Protein AF-A0A9E0RVW3-F1 (afdb_monomer_lite)

Radius of gyration: 54.99 Å; chains: 1; bounding box: 95×69×175 Å

Sequence (250 aa):
MPGLAGAERADVSRDELELLEAERLGAEQQLAALVAAENTAATDLGGLERDLIAAAMESRRREEQATSSEMKLLALRARLHAARREMLEGEDTLEDLMATLVVSGRHRPPALLTSPGNANAAIRSAIIMGDVAPQIKARTNALGDEITELRKLERLELREQARLDTAEAALALKQEQILQMTAKKRAAFESVAGDVSALRERVELLARETETIRGLLAALEADAPGAPGMKPRLQYASLSPNAGGVRSDA

pLDDT: mean 80.75, std 16.45, range [39.41, 97.31]

Secondary structure (DSSP, 8-state):
--SHHHHHHHHHHHHHHHHHHHHHHHHHHHHHHHHHHHHHHHHHHHHHHHHHHHHHHHHHHHHHHHHHHHHHHHHHHHHHHHHHHHHHHHHHHHHHHHHHHHHHHHTS---TTS-HHHHHHHHHHHHHHHHHHHHHHHHHHHHHHHHHHHHHHHHHHHHHHHHHHHHHHHHHHHHHHHHHHHHHHHHHHHHHHHHHHHHHHHHHHHHHHHHHHHHHHHHHHHSSPPP-----------------------

Foldseek 3Di:
DPAVVLVVVLVVLVVVLVVLVVVLVVLVVVLVVVVVVLVVLVVVLVVLVVVLVVLVVQLVVLVVVLVVLVVVLVVLVVVLVVLVVVLVVVVVVVVVVVVVVVVVVVPDPDDPDDDPVVVVVVVVVVVVVVVVVVVSVVSVVVSVVSVVVSVVSVVVSVVSVVSSVVSVVSSVVSVVVSVVSVVVSVVCCVVCVVVSVVSVVSSVVSVVVSVVSVVVSVVSVVPRDPDDDDDDPDDDDDDDDDDDDDDDDD

Structure (mmCIF, N/CA/C/O backbone):
data_AF-A0A9E0RVW3-F1
#
_entry.id   AF-A0A9E0RVW3-F1
#
loop_
_atom_site.group_PDB
_atom_site.id
_atom_site.type_symbol
_atom_site.label_atom_id
_atom_site.label_alt_id
_atom_site.label_comp_id
_atom_site.label_asym_id
_atom_site.label_entity_id
_atom_site.label_seq_id
_atom_site.pdbx_PDB_ins_code
_atom_site.Cartn_x
_atom_site.Cartn_y
_atom_site.Cartn_z
_atom_site.occupancy
_atom_site.B_iso_or_equiv
_atom_site.auth_seq_id
_atom_site.auth_comp_id
_atom_site.auth_asym_id
_atom_site.auth_atom_id
_atom_site.pdbx_PDB_model_num
ATOM 1 N N . MET A 1 1 ? -44.941 -7.947 75.676 1.00 39.41 1 MET A N 1
ATOM 2 C CA . MET A 1 1 ? -44.423 -8.885 74.656 1.00 39.41 1 MET A CA 1
ATOM 3 C C . MET A 1 1 ? -43.924 -8.126 73.410 1.00 39.41 1 MET A C 1
ATOM 5 O O . MET A 1 1 ? -44.541 -8.271 72.367 1.00 39.41 1 MET A O 1
ATOM 9 N N . PRO A 1 2 ? -42.854 -7.300 73.471 1.00 48.06 2 PRO A N 1
A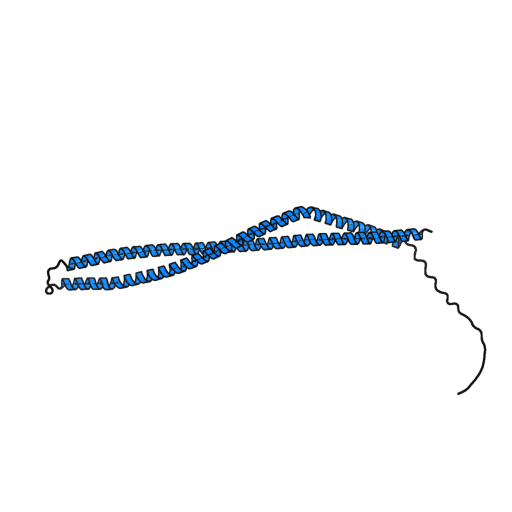TOM 10 C CA . PRO A 1 2 ? -42.413 -6.501 72.314 1.00 48.06 2 PRO A CA 1
ATOM 11 C C . PRO A 1 2 ? -41.300 -7.159 71.471 1.00 48.06 2 PRO A C 1
ATOM 13 O O . PRO A 1 2 ? -41.073 -6.740 70.345 1.00 48.06 2 PRO A O 1
ATOM 16 N N . GLY A 1 3 ? -40.606 -8.180 71.992 1.00 50.00 3 GLY A N 1
ATOM 17 C CA . GLY A 1 3 ? -39.364 -8.693 71.390 1.00 50.00 3 GLY A CA 1
ATOM 18 C C . GLY A 1 3 ? -39.517 -9.495 70.092 1.00 50.00 3 GLY A C 1
ATOM 19 O O . GLY A 1 3 ? -38.597 -9.504 69.286 1.00 50.00 3 GLY A O 1
ATOM 20 N N . LEU A 1 4 ? -40.668 -10.133 69.850 1.00 49.56 4 LEU A N 1
ATOM 21 C CA . LEU A 1 4 ? -40.872 -10.967 68.652 1.00 49.56 4 LEU A CA 1
ATOM 22 C C . LEU A 1 4 ? -41.074 -10.131 67.375 1.00 49.56 4 LEU A C 1
ATOM 24 O O . LEU A 1 4 ? -40.605 -10.521 66.315 1.00 49.56 4 LEU A O 1
ATOM 28 N N . ALA A 1 5 ? -41.680 -8.943 67.488 1.00 54.41 5 ALA A N 1
ATOM 29 C CA . ALA A 1 5 ? -41.914 -8.052 66.347 1.00 54.41 5 ALA A CA 1
ATOM 30 C C . ALA A 1 5 ? -40.648 -7.311 65.869 1.00 54.41 5 ALA A C 1
ATOM 32 O O . ALA A 1 5 ? -40.635 -6.770 64.766 1.00 54.41 5 ALA A O 1
ATOM 33 N N . GLY A 1 6 ? -39.604 -7.236 66.705 1.00 56.97 6 GLY A N 1
ATOM 34 C CA . GLY A 1 6 ? -38.298 -6.689 66.322 1.00 56.97 6 GLY A CA 1
ATOM 35 C C . GLY A 1 6 ? -37.458 -7.690 65.528 1.00 56.97 6 GLY A C 1
ATOM 36 O O . GLY A 1 6 ? -36.816 -7.298 64.562 1.00 56.97 6 GLY A O 1
ATOM 37 N N . ALA A 1 7 ? -37.524 -8.977 65.891 1.00 57.09 7 ALA A N 1
ATOM 38 C CA . ALA A 1 7 ? -36.802 -10.051 65.209 1.00 57.09 7 ALA A CA 1
ATOM 39 C C . ALA A 1 7 ? -37.331 -10.296 63.784 1.00 57.09 7 ALA A C 1
ATOM 41 O O . ALA A 1 7 ? -36.550 -10.237 62.845 1.00 57.09 7 ALA A O 1
ATOM 42 N N . GLU A 1 8 ? -38.652 -10.425 63.592 1.00 60.19 8 GLU A N 1
ATOM 43 C CA . GLU A 1 8 ? -39.236 -10.580 62.243 1.00 60.19 8 GLU A CA 1
ATOM 44 C C . GLU A 1 8 ? -38.939 -9.382 61.324 1.00 60.19 8 GLU A C 1
ATOM 46 O O . GLU A 1 8 ? -38.731 -9.558 60.129 1.00 60.19 8 GLU A O 1
ATOM 51 N N . ARG A 1 9 ? -38.888 -8.151 61.858 1.00 61.81 9 ARG A N 1
ATOM 52 C CA . ARG A 1 9 ? -38.524 -6.964 61.062 1.00 61.81 9 ARG A CA 1
ATOM 53 C C . ARG A 1 9 ? -37.040 -6.921 60.705 1.00 61.81 9 ARG A C 1
ATOM 55 O O . ARG A 1 9 ? -36.708 -6.459 59.620 1.00 61.81 9 ARG A O 1
ATOM 62 N N . ALA A 1 10 ? -36.166 -7.378 61.600 1.00 66.25 10 ALA A N 1
ATOM 63 C CA . ALA A 1 10 ? -34.734 -7.465 61.335 1.00 66.25 10 ALA A CA 1
ATOM 64 C C . ALA A 1 10 ? -34.418 -8.539 60.282 1.00 66.25 10 ALA A C 1
ATOM 66 O O . ALA A 1 10 ? -33.584 -8.297 59.415 1.00 66.25 10 ALA A O 1
ATOM 67 N N . ASP A 1 11 ? -35.123 -9.673 60.311 1.00 70.69 11 ASP A N 1
ATOM 68 C CA . ASP A 1 11 ? -34.980 -10.737 59.312 1.00 70.69 11 ASP A CA 1
ATOM 69 C C . ASP A 1 11 ? -35.452 -10.264 57.921 1.00 70.69 11 ASP A C 1
ATOM 71 O O . ASP A 1 11 ? -34.725 -10.417 56.943 1.00 70.69 11 ASP A O 1
ATOM 75 N N . VAL A 1 12 ? -36.599 -9.572 57.835 1.00 71.88 12 VAL A N 1
ATOM 76 C CA . VAL A 1 12 ? -37.096 -8.996 56.567 1.00 71.88 12 VAL A CA 1
ATOM 77 C C . VAL A 1 12 ? -36.142 -7.936 55.997 1.00 71.88 12 VAL A C 1
ATOM 79 O O . VAL A 1 12 ? -35.843 -7.968 54.807 1.00 71.88 12 VAL A O 1
ATOM 82 N N . SER A 1 13 ? -35.592 -7.035 56.823 1.00 78.69 13 SER A N 1
ATOM 83 C CA . SER A 1 13 ? -34.593 -6.056 56.352 1.00 78.69 13 SER A CA 1
ATOM 84 C C . SER A 1 13 ? -33.253 -6.685 55.955 1.00 78.69 13 SER A C 1
ATOM 86 O O . SER A 1 13 ? -32.495 -6.071 55.204 1.00 78.69 13 SER A O 1
ATOM 88 N N . ARG A 1 14 ? -32.940 -7.893 56.439 1.00 82.94 14 ARG A N 1
ATOM 89 C CA . ARG A 1 14 ? -31.732 -8.628 56.052 1.00 82.94 14 ARG A CA 1
ATOM 90 C C . ARG A 1 14 ? -31.892 -9.286 54.682 1.00 82.94 14 ARG A C 1
ATOM 92 O O . ARG A 1 14 ? -30.997 -9.149 53.855 1.00 82.94 14 ARG A O 1
ATOM 99 N N . ASP A 1 15 ? -33.046 -9.893 54.418 1.00 84.69 15 ASP A N 1
ATOM 100 C CA . ASP A 1 15 ? -33.380 -10.449 53.101 1.00 84.69 15 ASP A CA 1
ATOM 101 C C . ASP A 1 15 ? -33.463 -9.347 52.023 1.00 84.69 15 ASP A C 1
ATOM 103 O O . ASP A 1 15 ? -32.978 -9.517 50.903 1.00 84.69 15 ASP A O 1
ATOM 107 N N . GLU A 1 16 ? -34.024 -8.179 52.364 1.00 83.44 16 GLU A N 1
ATOM 108 C CA . GLU A 1 16 ? -34.054 -7.003 51.480 1.00 83.44 16 GLU A CA 1
ATOM 109 C C . GLU A 1 16 ? -32.645 -6.475 51.160 1.00 83.44 16 GLU A C 1
ATOM 111 O O . GLU A 1 16 ? -32.362 -6.125 50.011 1.00 83.44 16 GLU A O 1
ATOM 116 N N . LEU A 1 17 ? -31.745 -6.455 52.153 1.00 84.94 17 LEU A N 1
ATOM 117 C CA . LEU A 1 17 ? -30.343 -6.080 51.960 1.00 84.94 17 LEU A CA 1
ATOM 118 C C . LEU A 1 17 ? -29.639 -7.047 50.996 1.00 84.94 17 LEU A C 1
ATOM 120 O O . LEU A 1 17 ? -28.955 -6.594 50.081 1.00 84.94 17 LEU A O 1
ATOM 124 N N . GLU A 1 18 ? -29.815 -8.359 51.173 1.00 88.00 18 GLU A N 1
ATOM 125 C CA . GLU A 1 18 ? -29.203 -9.370 50.299 1.00 88.00 18 GLU A CA 1
ATOM 126 C C . GLU A 1 18 ? -29.685 -9.239 48.846 1.00 88.00 18 GLU A C 1
ATOM 128 O O . GLU A 1 18 ? -28.884 -9.343 47.911 1.00 88.00 18 GLU A O 1
ATOM 133 N N . LEU A 1 19 ? -30.973 -8.945 48.640 1.00 89.50 19 LEU A N 1
ATOM 134 C CA . LEU A 1 19 ? -31.538 -8.715 47.310 1.00 89.50 19 LEU A CA 1
ATOM 135 C C . LEU A 1 19 ? -30.942 -7.463 46.641 1.00 89.50 19 LEU A C 1
ATOM 137 O O . LEU A 1 19 ? -30.527 -7.522 45.481 1.00 89.50 19 LEU A O 1
ATOM 141 N N . LEU A 1 20 ? -30.861 -6.347 47.374 1.00 87.31 20 LEU A N 1
ATOM 142 C CA . LEU A 1 20 ? -30.271 -5.090 46.894 1.00 87.31 20 LEU A CA 1
ATOM 143 C C . LEU A 1 20 ? -28.773 -5.235 46.597 1.00 87.31 20 LEU A C 1
ATOM 145 O O . LEU A 1 20 ? -28.283 -4.722 45.588 1.00 87.31 20 LEU A O 1
ATOM 149 N N . GLU A 1 21 ? -28.039 -5.971 47.433 1.00 88.06 21 GLU A N 1
ATOM 150 C CA . GLU A 1 21 ? -26.627 -6.271 47.200 1.00 88.06 21 GLU A CA 1
ATOM 151 C C . GLU A 1 21 ? -26.428 -7.119 45.939 1.00 88.06 21 GLU A C 1
ATOM 153 O O . GLU A 1 21 ? -25.523 -6.830 45.148 1.00 88.06 21 GLU A O 1
ATOM 158 N N . ALA A 1 22 ? -27.285 -8.118 45.710 1.00 90.62 22 ALA A N 1
ATOM 159 C CA . ALA A 1 22 ? -27.260 -8.927 44.496 1.00 90.62 22 ALA A CA 1
ATOM 160 C C . ALA A 1 22 ? -27.578 -8.095 43.240 1.00 90.62 22 ALA A C 1
ATOM 162 O O . ALA A 1 22 ? -26.895 -8.236 42.221 1.00 90.62 22 ALA A O 1
ATOM 163 N N . GLU A 1 23 ? -28.562 -7.192 43.310 1.00 89.69 23 GLU A N 1
ATOM 164 C CA . GLU A 1 23 ? -28.903 -6.288 42.206 1.00 89.69 23 GLU A CA 1
ATOM 165 C C . GLU A 1 23 ? -27.755 -5.316 41.895 1.00 89.69 23 GLU A C 1
ATOM 167 O O . GLU A 1 23 ? -27.368 -5.169 40.731 1.00 89.69 23 GLU A O 1
ATOM 172 N N . ARG A 1 24 ? -27.144 -4.715 42.927 1.00 88.69 24 ARG A N 1
ATOM 173 C CA . ARG A 1 24 ? -25.974 -3.834 42.781 1.00 88.69 24 ARG A CA 1
ATOM 174 C C . ARG A 1 24 ? -24.816 -4.561 42.105 1.00 88.69 24 ARG A C 1
ATOM 176 O O . ARG A 1 24 ? -24.247 -4.039 41.149 1.00 88.69 24 ARG A O 1
ATOM 183 N N . LEU A 1 25 ? -24.481 -5.767 42.568 1.00 90.88 25 LEU A N 1
ATOM 184 C CA . LEU A 1 25 ? -23.402 -6.570 41.987 1.00 90.88 25 LEU A CA 1
ATOM 185 C C . LEU A 1 25 ? -23.679 -6.922 40.519 1.00 90.88 25 LEU A C 1
ATOM 187 O O . LEU A 1 25 ? -22.769 -6.853 39.692 1.00 90.88 25 LEU A O 1
ATOM 191 N N . GLY A 1 26 ? -24.925 -7.261 40.176 1.00 90.06 26 GLY A N 1
ATOM 192 C CA . GLY A 1 26 ? -25.328 -7.518 38.792 1.00 90.06 26 GLY A CA 1
ATOM 193 C C . GLY A 1 26 ? -25.165 -6.287 37.894 1.00 90.06 26 GLY A C 1
ATOM 194 O O . GLY A 1 26 ? -24.590 -6.383 36.807 1.00 90.06 26 GLY A O 1
ATOM 195 N N . ALA A 1 27 ? -25.606 -5.119 38.366 1.00 87.50 27 ALA A N 1
ATOM 196 C CA . ALA A 1 27 ? -25.475 -3.858 37.640 1.00 87.50 27 ALA A CA 1
ATOM 197 C C . ALA A 1 27 ? -24.003 -3.414 37.488 1.00 87.50 27 ALA A C 1
ATOM 199 O O . ALA A 1 27 ? -23.599 -2.964 36.414 1.00 87.50 27 ALA A O 1
ATOM 200 N N . GLU A 1 28 ? -23.168 -3.610 38.514 1.00 89.44 28 GLU A N 1
ATOM 201 C CA . GLU A 1 28 ? -21.721 -3.350 38.457 1.00 89.44 28 GLU A CA 1
ATOM 202 C C . GLU A 1 28 ? -21.010 -4.240 37.434 1.00 89.44 28 GLU A C 1
ATOM 204 O O . GLU A 1 28 ? -20.175 -3.756 36.667 1.00 89.44 28 GLU A O 1
ATOM 209 N N . GLN A 1 29 ? -21.361 -5.528 37.373 1.00 91.25 29 GLN A N 1
ATOM 210 C CA . GLN A 1 29 ? -20.806 -6.453 36.382 1.00 91.25 29 GLN A CA 1
ATOM 211 C C . GLN A 1 29 ? -21.188 -6.055 34.953 1.00 91.25 29 GLN A C 1
ATOM 213 O O . GLN A 1 29 ? -20.335 -6.069 34.064 1.00 91.25 29 GLN A O 1
ATOM 218 N N . GLN A 1 30 ? -22.444 -5.662 34.728 1.00 87.94 30 GLN A N 1
ATOM 219 C CA . GLN A 1 30 ? -22.899 -5.178 33.422 1.00 87.94 30 GLN A CA 1
ATOM 220 C C . GLN A 1 30 ? -22.161 -3.902 33.007 1.00 87.94 30 GLN A C 1
ATOM 222 O O . GLN A 1 30 ? -21.652 -3.818 31.888 1.00 87.94 30 GLN A O 1
ATOM 227 N N . LEU A 1 31 ? -22.032 -2.937 33.921 1.00 87.00 31 LEU A N 1
ATOM 228 C CA . LEU A 1 31 ? -21.289 -1.705 33.676 1.00 87.00 31 LEU A CA 1
ATOM 229 C C . LEU A 1 31 ? -19.814 -1.985 33.347 1.00 87.00 31 LEU A C 1
ATOM 231 O O . LEU A 1 31 ? -19.275 -1.425 32.390 1.00 87.00 31 LEU A O 1
ATOM 235 N N . ALA A 1 32 ? -19.164 -2.867 34.110 1.00 89.38 32 ALA A N 1
ATOM 236 C CA . ALA A 1 32 ? -17.773 -3.250 33.884 1.00 89.38 32 ALA A CA 1
ATOM 237 C C . ALA A 1 32 ? -17.578 -3.920 32.514 1.00 89.38 32 ALA A C 1
ATOM 239 O O . ALA A 1 32 ? -16.619 -3.601 31.807 1.00 89.38 32 ALA A O 1
ATOM 240 N N . ALA A 1 33 ? -18.501 -4.798 32.108 1.00 88.31 33 ALA A N 1
ATOM 241 C CA . ALA A 1 33 ? -18.468 -5.448 30.800 1.00 88.31 33 ALA A CA 1
ATOM 242 C C . ALA A 1 33 ? -18.595 -4.438 29.645 1.00 88.31 33 ALA A C 1
ATOM 244 O O . ALA A 1 33 ? -17.840 -4.519 28.675 1.00 88.31 33 ALA A O 1
ATOM 245 N N . LEU A 1 34 ? -19.495 -3.455 29.764 1.00 87.00 34 LEU A N 1
ATOM 246 C CA . LEU A 1 34 ? -19.677 -2.407 28.754 1.00 87.00 34 LEU A CA 1
ATOM 247 C C . LEU A 1 34 ? -18.443 -1.504 28.625 1.00 87.00 34 LEU A C 1
ATOM 249 O O . LEU A 1 34 ? -17.976 -1.258 27.514 1.00 87.00 34 LEU A O 1
ATOM 253 N N . VAL A 1 35 ? -17.867 -1.066 29.748 1.00 86.19 35 VAL A N 1
ATOM 254 C CA . VAL A 1 35 ? -16.643 -0.245 29.746 1.00 86.19 35 VAL A CA 1
ATOM 255 C C . VAL A 1 35 ? -15.456 -1.019 29.159 1.00 86.19 35 VAL A C 1
ATOM 257 O O . VAL A 1 35 ? -14.662 -0.463 28.399 1.00 86.19 35 VAL A O 1
ATOM 260 N N . ALA A 1 36 ? -15.332 -2.316 29.455 1.00 89.19 36 ALA A N 1
ATOM 261 C CA . ALA A 1 36 ? -14.302 -3.162 28.854 1.00 89.19 36 ALA A CA 1
ATOM 262 C C . ALA A 1 36 ? -14.482 -3.305 27.329 1.00 89.19 36 ALA A C 1
ATOM 264 O O . ALA A 1 36 ? -13.504 -3.214 26.580 1.00 89.19 36 ALA A O 1
ATOM 265 N N . ALA A 1 37 ? -15.720 -3.477 26.855 1.00 86.75 37 ALA A N 1
ATOM 266 C CA . ALA A 1 37 ? -16.038 -3.522 25.427 1.00 86.75 37 ALA A CA 1
ATOM 267 C C . ALA A 1 37 ? -15.726 -2.189 24.713 1.00 86.75 37 ALA A C 1
ATOM 269 O O . ALA A 1 37 ? -15.196 -2.184 23.603 1.00 86.75 37 ALA A O 1
ATOM 270 N N . GLU A 1 38 ? -15.986 -1.046 25.354 1.00 85.31 38 GLU A N 1
ATOM 271 C CA . GLU A 1 38 ? -15.645 0.271 24.803 1.00 85.31 38 GLU A CA 1
ATOM 272 C C . GLU A 1 38 ? -14.127 0.470 24.687 1.00 85.31 38 GLU A C 1
ATOM 274 O O . GLU A 1 38 ? -13.629 0.903 23.643 1.00 85.31 38 GLU A O 1
ATOM 279 N N . ASN A 1 39 ? -13.384 0.110 25.737 1.00 87.94 39 ASN A N 1
ATOM 280 C CA . ASN A 1 39 ? -11.927 0.226 25.757 1.00 87.94 39 ASN A CA 1
ATOM 281 C C . ASN A 1 39 ? -11.270 -0.658 24.690 1.00 87.94 39 ASN A C 1
ATOM 283 O O . ASN A 1 39 ? -10.382 -0.190 23.980 1.00 87.94 39 ASN A O 1
ATOM 287 N N . THR A 1 40 ? -11.727 -1.904 24.539 1.00 89.19 40 THR A N 1
ATOM 288 C CA . THR A 1 40 ? -11.226 -2.818 23.495 1.00 89.19 40 THR A CA 1
ATOM 289 C C . THR A 1 40 ? -11.511 -2.281 22.091 1.00 89.19 40 THR A C 1
ATOM 291 O O . THR A 1 40 ? -10.599 -2.181 21.271 1.00 89.19 40 THR A O 1
ATOM 294 N N . ALA A 1 41 ? -12.729 -1.795 21.833 1.00 87.56 41 ALA A N 1
ATOM 295 C CA . ALA A 1 41 ? -13.062 -1.157 20.561 1.00 87.56 41 ALA A CA 1
ATOM 296 C C . ALA A 1 41 ? -12.219 0.104 20.282 1.00 87.56 41 ALA A C 1
ATOM 298 O O . ALA A 1 41 ? -11.855 0.372 19.134 1.00 87.56 41 ALA A O 1
ATOM 299 N N . ALA A 1 42 ? -11.894 0.894 21.311 1.00 87.69 42 ALA A N 1
ATOM 300 C CA . ALA A 1 42 ? -11.014 2.054 21.176 1.00 87.69 42 ALA A CA 1
ATOM 301 C C . ALA A 1 42 ? -9.568 1.648 20.850 1.00 87.69 42 ALA A C 1
ATOM 303 O O . ALA A 1 42 ? -8.949 2.256 19.973 1.00 87.69 42 ALA A O 1
ATOM 304 N N . THR A 1 43 ? -9.040 0.605 21.501 1.00 91.31 43 THR A N 1
ATOM 305 C CA . THR A 1 43 ? -7.703 0.079 21.191 1.00 91.31 43 THR A CA 1
ATOM 306 C C . THR A 1 43 ? -7.628 -0.514 19.790 1.00 91.31 43 THR A C 1
ATOM 308 O O . THR A 1 43 ? -6.632 -0.291 19.100 1.00 91.31 43 THR A O 1
ATOM 311 N N . ASP A 1 44 ? -8.683 -1.198 19.345 1.00 90.94 44 ASP A N 1
ATOM 312 C CA . ASP A 1 44 ? -8.768 -1.783 18.006 1.00 90.94 44 ASP A CA 1
ATOM 313 C C . ASP A 1 44 ? -8.783 -0.695 16.931 1.00 90.94 44 ASP A C 1
ATOM 315 O O . ASP A 1 44 ? -8.035 -0.779 15.956 1.00 90.94 44 ASP A O 1
ATOM 319 N N . LEU A 1 45 ? -9.566 0.373 17.133 1.00 90.81 45 LEU A N 1
ATOM 320 C CA . LEU A 1 45 ? -9.597 1.516 16.221 1.00 90.81 45 LEU A CA 1
ATOM 321 C C . LEU A 1 45 ? -8.226 2.202 16.141 1.00 90.81 45 LEU A C 1
ATOM 323 O O . LEU A 1 45 ? -7.719 2.424 15.046 1.00 90.81 45 LEU A O 1
ATOM 327 N N . GLY A 1 46 ? -7.580 2.452 17.284 1.00 91.50 46 GLY A N 1
ATOM 328 C CA . GLY A 1 46 ? -6.226 3.012 17.310 1.00 91.50 46 GLY A CA 1
ATOM 329 C C . GLY A 1 46 ? -5.165 2.072 16.714 1.00 91.50 46 GLY A C 1
ATOM 330 O O . GLY A 1 46 ? -4.126 2.520 16.227 1.00 91.50 46 GLY A O 1
ATOM 331 N N . GLY A 1 47 ? -5.385 0.754 16.743 1.00 94.06 47 GLY A N 1
ATOM 332 C CA . GLY A 1 47 ? -4.595 -0.228 15.996 1.00 94.06 47 GLY A CA 1
ATOM 333 C C . GLY A 1 47 ? -4.783 -0.083 14.486 1.00 94.06 47 GLY A C 1
ATOM 334 O O . GLY A 1 47 ? -3.804 0.073 13.760 1.00 94.06 47 GLY A O 1
ATOM 335 N N . LEU A 1 48 ? -6.035 -0.048 14.027 1.00 93.75 48 LEU A N 1
ATOM 336 C CA . LEU A 1 48 ? -6.380 0.109 12.614 1.00 93.75 48 LEU A CA 1
ATOM 337 C C . LEU A 1 48 ? -5.900 1.441 12.028 1.00 93.75 48 LEU A C 1
ATOM 339 O O . LEU A 1 48 ? -5.418 1.459 10.902 1.00 93.75 48 LEU A O 1
ATOM 343 N N . GLU A 1 49 ? -5.981 2.544 12.771 1.00 93.12 49 GLU A N 1
ATOM 344 C CA . GLU A 1 49 ? -5.463 3.847 12.332 1.00 93.12 49 GLU A CA 1
ATOM 345 C C . GLU A 1 49 ? -3.942 3.817 12.128 1.00 93.12 49 GLU A C 1
ATOM 347 O O . GLU A 1 49 ? -3.434 4.336 11.132 1.00 93.12 49 GLU A O 1
ATOM 352 N N . ARG A 1 50 ? -3.199 3.156 13.027 1.00 96.31 50 ARG A N 1
ATOM 353 C CA . ARG A 1 50 ? -1.750 2.954 12.864 1.00 96.31 50 ARG A CA 1
ATOM 354 C C . ARG A 1 50 ? -1.438 2.087 11.647 1.00 96.31 50 ARG A C 1
ATOM 356 O O . ARG A 1 50 ? -0.550 2.441 10.871 1.00 96.31 50 ARG A O 1
ATOM 363 N N . ASP A 1 51 ? -2.186 1.003 11.452 1.00 94.69 51 ASP A N 1
ATOM 364 C CA . ASP A 1 51 ? -2.077 0.150 10.265 1.00 94.69 51 ASP A CA 1
ATOM 365 C C . ASP A 1 51 ? -2.389 0.920 8.976 1.00 94.69 51 ASP A C 1
ATOM 367 O O . ASP A 1 51 ? -1.706 0.733 7.972 1.00 94.69 51 ASP A O 1
ATOM 371 N N . LEU A 1 52 ? -3.398 1.795 8.994 1.00 95.88 52 LEU A N 1
ATOM 372 C CA . LEU A 1 52 ? -3.772 2.635 7.859 1.00 95.88 52 LEU A CA 1
ATOM 373 C C . LEU A 1 52 ? -2.633 3.585 7.490 1.00 95.88 52 LEU A C 1
ATOM 375 O O . LEU A 1 52 ? -2.275 3.687 6.319 1.00 95.88 52 LEU A O 1
ATOM 379 N N . ILE A 1 53 ? -2.045 4.259 8.480 1.00 96.75 53 ILE A N 1
ATOM 380 C CA . ILE A 1 53 ? -0.900 5.150 8.263 1.00 96.75 53 ILE A CA 1
ATOM 381 C C . ILE A 1 53 ? 0.283 4.355 7.701 1.00 96.75 53 ILE A C 1
ATOM 383 O O . ILE A 1 53 ? 0.909 4.791 6.736 1.00 96.75 53 ILE A O 1
ATOM 387 N N . ALA A 1 54 ? 0.570 3.173 8.252 1.00 96.19 54 ALA A N 1
ATOM 388 C CA . ALA A 1 54 ? 1.621 2.297 7.742 1.00 96.19 54 ALA A CA 1
ATOM 389 C C . ALA A 1 54 ? 1.361 1.864 6.287 1.00 96.19 54 ALA A C 1
ATOM 391 O O . ALA A 1 54 ? 2.267 1.950 5.458 1.00 96.19 54 ALA A O 1
ATOM 392 N N . ALA A 1 55 ? 0.127 1.472 5.956 1.00 95.69 55 ALA A N 1
ATOM 393 C CA . ALA A 1 55 ? -0.275 1.108 4.599 1.00 95.69 55 ALA A CA 1
ATOM 394 C C . ALA A 1 55 ? -0.167 2.295 3.627 1.00 95.69 55 ALA A C 1
ATOM 396 O O . ALA A 1 55 ? 0.328 2.133 2.515 1.00 95.69 55 ALA A O 1
ATOM 397 N N . ALA A 1 56 ? -0.557 3.500 4.053 1.00 95.88 56 ALA A N 1
ATOM 398 C CA . ALA A 1 56 ? -0.450 4.711 3.243 1.00 95.88 56 ALA A CA 1
ATOM 399 C C . ALA A 1 56 ? 1.015 5.091 2.972 1.00 95.88 56 ALA A C 1
ATOM 401 O O . ALA A 1 56 ? 1.369 5.438 1.845 1.00 95.88 56 ALA A O 1
ATOM 402 N N . MET A 1 57 ? 1.884 4.987 3.984 1.00 97.12 57 MET A N 1
ATOM 403 C CA . MET A 1 57 ? 3.325 5.207 3.820 1.00 97.12 57 MET A CA 1
ATOM 404 C C . MET A 1 57 ? 3.951 4.184 2.872 1.00 97.12 57 MET A C 1
ATOM 406 O O . MET A 1 57 ? 4.766 4.556 2.029 1.00 97.12 57 MET A O 1
ATOM 410 N N . GLU A 1 58 ? 3.567 2.912 2.987 1.00 95.88 58 GLU A N 1
ATOM 411 C CA . GLU A 1 58 ? 4.053 1.867 2.088 1.00 95.88 58 GLU A CA 1
ATOM 412 C C . GLU A 1 58 ? 3.580 2.112 0.650 1.00 95.88 58 GLU A C 1
ATOM 414 O O . GLU A 1 58 ? 4.407 2.090 -0.257 1.00 95.88 58 GLU A O 1
ATOM 419 N N . SER A 1 59 ? 2.300 2.439 0.438 1.00 97.00 59 SER A N 1
ATOM 420 C CA . SER A 1 59 ? 1.752 2.795 -0.880 1.00 97.00 59 SER A CA 1
ATOM 421 C C . SER A 1 59 ? 2.534 3.942 -1.520 1.00 97.00 59 SER A C 1
ATOM 423 O O . SER A 1 59 ? 3.031 3.806 -2.636 1.00 97.00 59 SER A O 1
ATOM 425 N N . ARG A 1 60 ? 2.750 5.034 -0.775 1.00 97.31 60 ARG A N 1
ATOM 426 C CA . ARG A 1 60 ? 3.538 6.181 -1.245 1.00 97.31 60 ARG A CA 1
ATOM 427 C C . ARG A 1 60 ? 4.974 5.790 -1.598 1.00 97.31 60 ARG A C 1
ATOM 429 O O . ARG A 1 60 ? 5.504 6.205 -2.623 1.00 97.31 60 ARG A O 1
ATOM 436 N N . ARG A 1 61 ? 5.619 4.968 -0.767 1.00 96.81 61 ARG A N 1
ATOM 437 C CA . ARG A 1 61 ? 6.973 4.473 -1.045 1.00 96.81 61 ARG A CA 1
ATOM 438 C C . ARG A 1 61 ? 7.016 3.661 -2.343 1.00 96.81 61 ARG A C 1
ATOM 440 O O . ARG A 1 61 ? 7.989 3.772 -3.089 1.00 96.81 61 ARG A O 1
ATOM 447 N N . ARG A 1 62 ? 5.998 2.835 -2.611 1.00 96.44 62 ARG A N 1
ATOM 448 C CA . ARG A 1 62 ? 5.894 2.068 -3.863 1.00 96.44 62 ARG A CA 1
ATOM 449 C C . ARG A 1 62 ? 5.659 2.967 -5.065 1.00 96.44 62 ARG A C 1
ATOM 451 O O . ARG A 1 62 ? 6.303 2.760 -6.087 1.00 96.44 62 ARG A O 1
ATOM 458 N N . GLU A 1 63 ? 4.837 3.995 -4.922 1.00 96.31 63 GLU A N 1
ATOM 459 C CA . GLU A 1 63 ? 4.594 4.990 -5.966 1.00 96.31 63 GLU A CA 1
ATOM 460 C C . GLU A 1 63 ? 5.884 5.738 -6.345 1.00 96.31 63 GLU A C 1
ATOM 462 O O . GLU A 1 63 ? 6.227 5.852 -7.523 1.00 96.31 63 GLU A O 1
ATOM 467 N N . GLU A 1 64 ? 6.673 6.161 -5.352 1.00 96.62 64 GLU A N 1
ATOM 468 C CA . GLU A 1 64 ? 7.981 6.796 -5.570 1.00 96.62 64 GLU A CA 1
ATOM 469 C C . GLU A 1 64 ? 8.966 5.845 -6.288 1.00 96.62 64 GLU A C 1
ATOM 471 O O . GLU A 1 64 ? 9.717 6.262 -7.179 1.00 96.62 64 GLU A O 1
ATOM 476 N N . GLN A 1 65 ? 8.954 4.550 -5.948 1.00 94.62 65 GLN A N 1
ATOM 477 C CA . GLN A 1 65 ? 9.775 3.525 -6.607 1.00 94.62 65 GLN A CA 1
ATOM 478 C C . GLN A 1 65 ? 9.336 3.244 -8.051 1.00 94.62 65 GLN A C 1
ATOM 480 O O . GLN A 1 65 ? 10.200 3.120 -8.930 1.00 94.62 65 GLN A O 1
ATOM 485 N N . ALA A 1 66 ? 8.027 3.164 -8.299 1.00 94.38 66 ALA A N 1
ATOM 486 C CA . ALA A 1 66 ? 7.451 2.994 -9.629 1.00 94.38 66 ALA A CA 1
ATOM 487 C C . ALA A 1 66 ? 7.808 4.195 -10.515 1.00 94.38 66 ALA A C 1
ATOM 489 O O . ALA A 1 66 ? 8.447 4.019 -11.551 1.00 94.38 66 ALA A O 1
ATOM 490 N N . THR A 1 67 ? 7.570 5.415 -10.023 1.00 95.44 67 THR A N 1
ATOM 491 C CA . THR A 1 67 ? 7.910 6.670 -10.713 1.00 95.44 67 THR A CA 1
ATOM 492 C C . THR A 1 67 ? 9.404 6.748 -11.043 1.00 95.44 67 THR A C 1
ATOM 494 O O . THR A 1 67 ? 9.797 7.075 -12.162 1.00 95.44 67 THR A O 1
ATOM 497 N N . SER A 1 68 ? 10.284 6.413 -10.090 1.00 94.88 68 SER A N 1
ATOM 498 C CA . SER A 1 68 ? 11.734 6.396 -10.337 1.00 94.88 68 SER A CA 1
ATOM 499 C C . SER A 1 68 ? 12.133 5.385 -11.418 1.00 94.88 68 SER A C 1
ATOM 501 O O . SER A 1 68 ? 13.045 5.650 -12.209 1.00 94.88 68 SER A O 1
ATOM 503 N N . SER A 1 69 ? 11.477 4.224 -11.449 1.00 93.88 69 SER A N 1
ATOM 504 C CA . SER A 1 69 ? 11.738 3.173 -12.438 1.00 93.88 69 SER A CA 1
ATOM 505 C C . SER A 1 69 ? 11.254 3.585 -13.828 1.00 93.88 69 SER A C 1
ATOM 507 O O . SER A 1 69 ? 12.012 3.447 -14.789 1.00 93.88 69 SER A O 1
ATOM 509 N N . GLU A 1 70 ? 10.071 4.189 -13.917 1.00 94.62 70 GLU A N 1
ATOM 510 C CA . GLU A 1 70 ? 9.506 4.734 -15.153 1.00 94.62 70 GLU A CA 1
ATOM 511 C C . GLU A 1 70 ? 10.394 5.849 -15.732 1.00 94.62 70 GLU A C 1
ATOM 513 O O . GLU A 1 70 ? 10.743 5.830 -16.912 1.00 94.62 70 GLU A O 1
ATOM 518 N N . MET A 1 71 ? 10.880 6.778 -14.900 1.00 96.75 71 MET A N 1
ATOM 519 C CA . MET A 1 71 ? 11.797 7.835 -15.354 1.00 96.75 71 MET A CA 1
ATOM 520 C C . MET A 1 71 ? 13.099 7.270 -15.936 1.00 96.75 71 MET A C 1
ATOM 522 O O . MET A 1 71 ? 13.579 7.732 -16.977 1.00 96.75 71 MET A O 1
ATOM 526 N N . LYS A 1 72 ? 13.677 6.244 -15.296 1.00 95.38 72 LYS A N 1
ATOM 527 C CA . LYS A 1 72 ? 14.865 5.552 -15.826 1.00 95.38 72 LYS A CA 1
ATOM 528 C C . LYS A 1 72 ? 14.556 4.866 -17.154 1.00 95.38 72 LYS A C 1
ATOM 530 O O . LYS A 1 72 ? 15.398 4.880 -18.052 1.00 95.38 72 LYS A O 1
ATOM 535 N N . LEU A 1 73 ? 13.363 4.293 -17.286 1.00 96.12 73 LEU A N 1
ATOM 536 C CA . LEU A 1 73 ? 12.929 3.606 -18.493 1.00 96.12 73 LEU A CA 1
ATOM 537 C C . LEU A 1 73 ? 12.764 4.578 -19.656 1.00 96.12 73 LEU A C 1
ATOM 539 O O . LEU A 1 73 ? 13.282 4.321 -20.741 1.00 96.12 73 LEU A O 1
ATOM 543 N N . LEU A 1 74 ? 12.117 5.718 -19.422 1.00 96.75 74 LEU A N 1
ATOM 544 C CA . LEU A 1 74 ? 11.975 6.784 -20.411 1.00 96.75 74 LEU A CA 1
ATOM 545 C C . LEU A 1 74 ? 13.338 7.323 -20.857 1.00 96.75 74 LEU A C 1
ATOM 547 O O . LEU A 1 74 ? 13.584 7.450 -22.058 1.00 96.75 74 LEU A O 1
ATOM 551 N N . ALA A 1 75 ? 14.251 7.571 -19.914 1.00 96.38 75 ALA A N 1
ATOM 552 C CA . ALA A 1 75 ? 15.605 8.017 -20.230 1.00 96.38 75 ALA A CA 1
ATOM 553 C C . ALA A 1 75 ? 16.369 6.988 -21.082 1.00 96.38 75 ALA A C 1
ATOM 555 O O . ALA A 1 75 ? 17.037 7.359 -22.049 1.00 96.38 75 ALA A O 1
ATOM 556 N N . LEU A 1 76 ? 16.253 5.696 -20.758 1.00 96.38 76 LEU A N 1
ATOM 557 C CA . LEU A 1 76 ? 16.904 4.628 -21.515 1.00 96.38 76 LEU A CA 1
ATOM 558 C C . LEU A 1 76 ? 16.290 4.455 -22.910 1.00 96.38 76 LEU A C 1
ATOM 560 O O . LEU A 1 76 ? 17.028 4.338 -23.885 1.00 96.38 76 LEU A O 1
ATOM 564 N N . ARG A 1 77 ? 14.958 4.528 -23.039 1.00 95.69 77 ARG A N 1
ATOM 565 C CA . ARG A 1 77 ? 14.270 4.530 -24.342 1.00 95.69 77 ARG A CA 1
ATOM 566 C C . ARG A 1 77 ? 14.738 5.692 -25.214 1.00 95.69 77 ARG A C 1
ATOM 568 O O . ARG A 1 77 ? 15.029 5.486 -26.389 1.00 95.69 77 ARG A O 1
ATOM 575 N N . ALA A 1 78 ? 14.863 6.893 -24.650 1.00 96.12 78 ALA A N 1
ATOM 576 C CA . ALA A 1 78 ? 15.348 8.062 -25.381 1.00 96.12 78 ALA A CA 1
ATOM 577 C C . ALA A 1 78 ? 16.784 7.876 -25.902 1.00 96.12 78 ALA A C 1
ATOM 579 O O . ALA A 1 78 ? 17.054 8.194 -27.062 1.00 96.12 78 ALA A O 1
ATOM 580 N N . ARG A 1 79 ? 17.685 7.314 -25.080 1.00 94.88 79 ARG A N 1
ATOM 581 C CA . ARG A 1 79 ? 19.062 6.982 -25.493 1.00 94.88 79 ARG A CA 1
ATOM 582 C C . ARG A 1 79 ? 19.088 5.957 -26.620 1.00 94.88 79 ARG A C 1
ATOM 584 O O . ARG A 1 79 ? 19.717 6.209 -27.641 1.00 94.88 79 ARG A O 1
ATOM 591 N N . LEU A 1 80 ? 18.317 4.882 -26.489 1.00 94.94 80 LEU A N 1
ATOM 592 C CA . LEU A 1 80 ? 18.231 3.823 -27.493 1.00 94.94 80 LEU A CA 1
ATOM 593 C C . LEU A 1 80 ? 17.683 4.361 -28.826 1.00 94.94 80 LEU A C 1
ATOM 595 O O . LEU A 1 80 ? 18.203 4.048 -29.896 1.00 94.94 80 LEU A O 1
ATOM 599 N N . HIS A 1 81 ? 16.674 5.238 -28.779 1.00 94.31 81 HIS A N 1
ATOM 600 C CA . HIS A 1 81 ? 16.173 5.927 -29.969 1.00 94.31 81 HIS A CA 1
ATOM 601 C C . HIS A 1 81 ? 17.230 6.819 -30.630 1.00 94.31 81 HIS A C 1
ATOM 603 O O . HIS A 1 81 ? 17.322 6.822 -31.857 1.00 94.31 81 HIS A O 1
ATOM 609 N N . ALA A 1 82 ? 18.017 7.565 -29.851 1.00 93.06 82 ALA A N 1
ATOM 610 C CA . ALA A 1 82 ? 19.099 8.391 -30.383 1.00 93.06 82 ALA A CA 1
ATOM 611 C C . ALA A 1 82 ? 20.204 7.532 -31.016 1.00 93.06 82 ALA A C 1
ATOM 613 O O . ALA A 1 82 ? 20.517 7.728 -32.187 1.00 93.06 82 ALA A O 1
ATOM 614 N N . ALA A 1 83 ? 20.693 6.518 -30.300 1.00 90.12 83 ALA A N 1
ATOM 615 C CA . ALA A 1 83 ? 21.729 5.608 -30.780 1.00 90.12 83 ALA A CA 1
ATOM 616 C C . ALA A 1 83 ? 21.298 4.848 -32.047 1.00 90.12 83 ALA A C 1
ATOM 618 O O . ALA A 1 83 ? 22.096 4.646 -32.960 1.00 90.12 83 ALA A O 1
ATOM 619 N N . ARG A 1 84 ? 20.015 4.476 -32.158 1.00 90.69 84 ARG A N 1
ATOM 620 C CA . ARG A 1 84 ? 19.475 3.865 -33.379 1.00 90.69 84 ARG A CA 1
ATOM 621 C C . ARG A 1 84 ? 19.469 4.830 -34.566 1.00 90.69 84 ARG A C 1
ATOM 623 O O . ARG A 1 84 ? 19.777 4.397 -35.670 1.00 90.69 84 ARG A O 1
ATOM 630 N N . ARG A 1 85 ? 19.114 6.104 -34.363 1.00 91.88 85 ARG A N 1
ATOM 631 C CA . ARG A 1 85 ? 19.170 7.115 -35.436 1.00 91.88 85 ARG A CA 1
ATOM 632 C C . ARG A 1 85 ? 20.600 7.348 -35.902 1.00 91.88 85 ARG A C 1
ATOM 634 O O . ARG A 1 85 ? 20.846 7.275 -37.096 1.00 91.88 85 ARG A O 1
ATOM 641 N N . GLU A 1 86 ? 21.532 7.524 -34.968 1.00 88.50 86 GLU A N 1
ATOM 642 C CA . GLU A 1 86 ? 22.958 7.682 -35.286 1.00 88.50 86 GLU A CA 1
ATOM 643 C C . GLU A 1 86 ? 23.514 6.479 -36.059 1.00 88.50 86 GLU A C 1
ATOM 645 O O . GLU A 1 86 ? 24.391 6.635 -36.908 1.00 88.50 86 GLU A O 1
ATOM 650 N N . MET A 1 87 ? 23.017 5.269 -35.778 1.00 88.06 87 MET A N 1
ATOM 651 C CA . MET A 1 87 ? 23.417 4.078 -36.523 1.00 88.06 87 MET A CA 1
ATOM 652 C C . MET A 1 87 ? 22.859 4.067 -37.948 1.00 88.06 87 MET A C 1
ATOM 654 O O . MET A 1 87 ? 23.620 3.780 -38.863 1.00 88.06 87 MET A O 1
ATOM 658 N N . LEU A 1 88 ? 21.586 4.428 -38.145 1.00 88.88 88 LEU A N 1
ATOM 659 C CA . LEU A 1 88 ? 20.980 4.533 -39.480 1.00 88.88 88 LEU A CA 1
ATOM 660 C C . LEU A 1 88 ? 21.667 5.610 -40.333 1.00 88.88 88 LEU A C 1
ATOM 662 O O . LEU A 1 88 ? 22.037 5.345 -41.468 1.00 88.88 88 LEU A O 1
ATOM 666 N N . GLU A 1 89 ? 21.934 6.787 -39.762 1.00 86.81 89 GLU A N 1
ATOM 667 C CA . GLU A 1 89 ? 22.705 7.844 -40.438 1.00 86.81 89 GLU A CA 1
ATOM 668 C C . GLU A 1 89 ? 24.129 7.365 -40.788 1.00 86.81 89 GLU A C 1
ATOM 670 O O . GLU A 1 89 ? 24.673 7.667 -41.852 1.00 86.81 89 GLU A O 1
ATOM 675 N N . GLY A 1 90 ? 24.745 6.572 -39.905 1.00 85.00 90 GLY A N 1
ATOM 676 C CA . GLY A 1 90 ? 26.032 5.926 -40.159 1.00 85.00 90 GLY A CA 1
ATOM 677 C C . GLY A 1 90 ? 25.992 4.896 -41.296 1.00 85.00 90 GLY A C 1
ATOM 678 O O . GLY A 1 90 ? 26.945 4.804 -42.066 1.00 85.00 90 GLY A O 1
ATOM 679 N N . GLU A 1 91 ? 24.907 4.134 -41.421 1.00 85.12 91 GLU A N 1
ATOM 680 C CA . GLU A 1 91 ? 24.700 3.182 -42.517 1.00 85.12 91 GLU A CA 1
ATOM 681 C C . GLU A 1 91 ? 24.504 3.900 -43.859 1.00 85.12 91 GLU A C 1
ATOM 683 O O . GLU A 1 91 ? 25.184 3.544 -44.821 1.00 85.12 91 GLU A O 1
ATOM 688 N N . ASP A 1 92 ? 23.689 4.958 -43.902 1.00 85.12 92 ASP A N 1
ATOM 689 C CA . ASP A 1 92 ? 23.473 5.771 -45.109 1.00 85.12 92 ASP A CA 1
ATOM 690 C C . ASP A 1 92 ? 24.794 6.387 -45.604 1.00 85.12 92 ASP A C 1
ATOM 692 O O . ASP A 1 92 ? 25.155 6.289 -46.779 1.00 85.12 92 ASP A O 1
ATOM 696 N N . THR A 1 93 ? 25.588 6.961 -44.690 1.00 83.38 93 THR A N 1
ATOM 697 C CA . THR A 1 93 ? 26.907 7.516 -45.048 1.00 83.38 93 THR A CA 1
ATOM 698 C C . THR A 1 93 ? 27.882 6.448 -45.544 1.00 83.38 93 THR A C 1
ATOM 700 O O . THR A 1 93 ? 28.687 6.713 -46.440 1.00 83.38 93 THR A O 1
ATOM 703 N N . LEU A 1 94 ? 27.825 5.231 -44.996 1.00 80.25 94 LEU A N 1
ATOM 704 C CA . LEU A 1 94 ? 28.641 4.116 -45.466 1.00 80.25 94 LEU A CA 1
ATOM 705 C C . LEU A 1 94 ? 28.210 3.654 -46.865 1.00 80.25 94 LEU A C 1
ATOM 707 O O . LEU A 1 94 ? 29.075 3.372 -47.698 1.00 80.25 94 LEU A O 1
ATOM 711 N N . GLU A 1 95 ? 26.906 3.602 -47.138 1.00 83.81 95 GLU A N 1
ATOM 712 C CA . GLU A 1 95 ? 26.359 3.284 -48.458 1.00 83.81 95 GLU A CA 1
ATOM 713 C C . GLU A 1 95 ? 26.813 4.306 -49.509 1.00 83.81 95 GLU A C 1
ATOM 715 O O . GLU A 1 95 ? 27.355 3.913 -50.546 1.00 83.81 95 GLU A O 1
ATOM 720 N N . ASP A 1 96 ? 26.719 5.602 -49.204 1.00 79.56 96 ASP A N 1
ATOM 721 C CA . ASP A 1 96 ? 27.184 6.689 -50.074 1.00 79.56 96 ASP A CA 1
ATOM 722 C C . ASP A 1 96 ? 28.686 6.594 -50.377 1.00 79.56 96 ASP A C 1
ATOM 724 O O . ASP A 1 96 ? 29.131 6.764 -51.523 1.00 79.56 96 ASP A O 1
ATOM 728 N N . LEU A 1 97 ? 29.498 6.282 -49.361 1.00 80.19 97 LEU A N 1
ATOM 729 C CA . LEU A 1 97 ? 30.935 6.070 -49.533 1.00 80.19 97 LEU A CA 1
ATOM 730 C C . LEU A 1 97 ? 31.215 4.853 -50.421 1.00 80.19 97 LEU A C 1
ATOM 732 O O . LEU A 1 97 ? 32.064 4.925 -51.314 1.00 80.19 97 LEU A O 1
ATOM 736 N N . MET A 1 98 ? 30.494 3.749 -50.223 1.00 76.44 98 MET A N 1
ATOM 737 C CA . MET A 1 98 ? 30.640 2.539 -51.036 1.00 76.44 98 MET A CA 1
ATOM 738 C C . MET A 1 98 ? 30.198 2.771 -52.483 1.00 76.44 98 MET A C 1
ATOM 740 O O . MET A 1 98 ? 30.917 2.384 -53.409 1.00 76.44 98 MET A O 1
ATOM 744 N N . ALA A 1 99 ? 29.084 3.470 -52.701 1.00 79.50 99 ALA A N 1
ATOM 745 C CA . ALA A 1 99 ? 28.628 3.884 -54.022 1.00 79.50 99 ALA A CA 1
ATOM 746 C C . ALA A 1 99 ? 29.680 4.761 -54.719 1.00 79.50 99 ALA A C 1
ATOM 748 O O . ALA A 1 99 ? 30.047 4.501 -55.870 1.00 79.50 99 ALA A O 1
ATOM 749 N N . THR A 1 10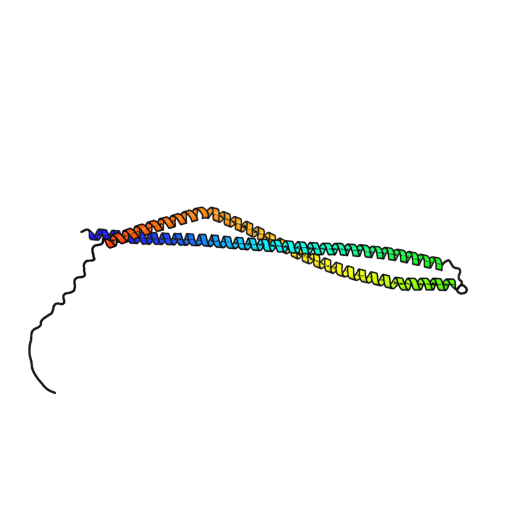0 ? 30.254 5.731 -53.999 1.00 76.75 100 THR A N 1
ATOM 750 C CA . THR A 1 100 ? 31.329 6.599 -54.505 1.00 76.75 100 THR A CA 1
ATOM 751 C C . THR A 1 100 ? 32.574 5.794 -54.896 1.00 76.75 100 THR A C 1
ATOM 753 O O . THR A 1 100 ? 33.159 6.025 -55.960 1.00 76.75 100 THR A O 1
ATOM 756 N N . LEU A 1 101 ? 32.970 4.806 -54.087 1.00 70.56 101 LEU A N 1
ATOM 757 C CA . LEU A 1 101 ? 34.110 3.931 -54.379 1.00 70.56 101 LEU A CA 1
ATOM 758 C C . LEU A 1 101 ? 33.869 3.045 -55.608 1.00 70.56 101 LEU A C 1
ATOM 760 O O . LEU A 1 101 ? 34.749 2.936 -56.465 1.00 70.56 101 LEU A O 1
ATOM 764 N N . VAL A 1 102 ? 32.683 2.448 -55.738 1.00 70.50 102 VAL A N 1
ATOM 765 C CA . VAL A 1 102 ? 32.328 1.587 -56.879 1.00 70.50 102 VAL A CA 1
ATOM 766 C C . VAL A 1 102 ? 32.247 2.392 -58.180 1.00 70.50 102 VAL A C 1
ATOM 768 O O . VAL A 1 102 ? 32.766 1.953 -59.211 1.00 70.50 102 VAL A O 1
ATOM 771 N N . VAL A 1 103 ? 31.651 3.588 -58.147 1.00 71.75 103 VAL A N 1
ATOM 772 C CA . VAL A 1 103 ? 31.564 4.484 -59.313 1.00 71.75 103 VAL A CA 1
ATOM 773 C C . VAL A 1 103 ? 32.955 4.956 -59.747 1.00 71.75 103 VAL A C 1
A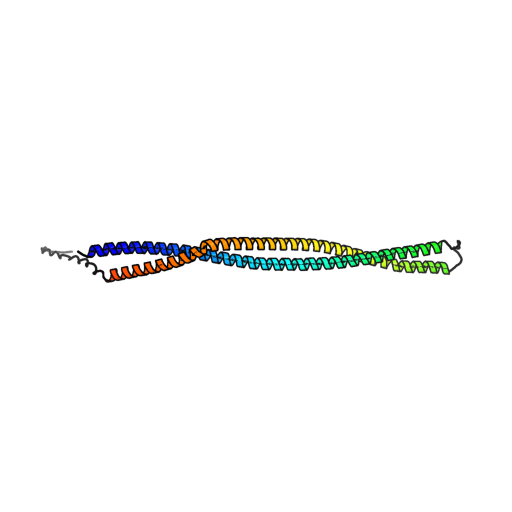TOM 775 O O . VAL A 1 103 ? 33.271 4.886 -60.939 1.00 71.75 103 VAL A O 1
ATOM 778 N N . SER A 1 104 ? 33.810 5.342 -58.791 1.00 63.47 104 SER A N 1
ATOM 779 C CA . SER A 1 104 ? 35.215 5.715 -59.025 1.00 63.47 104 SER A CA 1
ATOM 780 C C . SER A 1 104 ? 36.040 4.556 -59.609 1.00 63.47 104 SER A C 1
ATOM 782 O O . SER A 1 104 ? 36.845 4.756 -60.521 1.00 63.47 104 SER A O 1
ATOM 784 N N . GLY A 1 105 ? 35.791 3.322 -59.155 1.00 60.94 105 GLY A N 1
ATOM 785 C CA . GLY A 1 105 ? 36.434 2.111 -59.671 1.00 60.94 105 GLY A CA 1
ATOM 786 C C . GLY A 1 105 ? 35.993 1.712 -61.085 1.00 60.94 105 GLY A C 1
ATOM 787 O O . GLY A 1 105 ? 36.803 1.191 -61.848 1.00 60.94 105 GLY A O 1
ATOM 788 N N . ARG A 1 106 ? 34.735 1.981 -61.467 1.00 62.50 106 ARG A N 1
ATOM 789 C CA . ARG A 1 106 ? 34.187 1.647 -62.800 1.00 62.50 106 ARG A CA 1
ATOM 790 C C . ARG A 1 106 ? 34.547 2.646 -63.906 1.00 62.50 106 ARG A C 1
ATOM 792 O O . ARG A 1 106 ? 34.514 2.268 -65.071 1.00 62.50 106 ARG A O 1
ATOM 799 N N . HIS A 1 107 ? 34.886 3.894 -63.575 1.00 51.78 107 HIS A N 1
ATOM 800 C CA . HIS A 1 107 ? 35.156 4.962 -64.556 1.00 51.78 107 HIS A CA 1
ATOM 801 C C . HIS A 1 107 ? 36.630 5.082 -64.985 1.0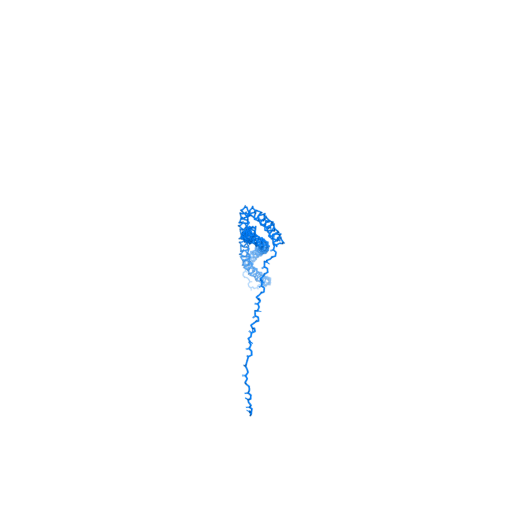0 51.78 107 HIS A C 1
ATOM 803 O O . HIS A 1 107 ? 37.011 6.072 -65.611 1.00 51.78 107 HIS A O 1
ATOM 809 N N . ARG A 1 108 ? 37.482 4.088 -64.695 1.00 51.72 108 ARG A N 1
ATOM 810 C CA . ARG A 1 108 ? 38.866 4.055 -65.196 1.00 51.72 108 ARG A CA 1
ATOM 811 C C . ARG A 1 108 ? 39.052 2.917 -66.206 1.00 51.72 108 ARG A C 1
ATOM 813 O O . ARG A 1 108 ? 38.776 1.770 -65.856 1.00 51.72 108 ARG A O 1
ATOM 820 N N . PRO A 1 109 ? 39.502 3.209 -67.447 1.00 49.44 109 PRO A N 1
ATOM 821 C CA . PRO A 1 109 ? 39.746 2.182 -68.457 1.00 49.44 109 PRO A CA 1
ATOM 822 C C . PRO A 1 109 ? 40.743 1.138 -67.930 1.00 49.44 109 PRO A C 1
ATOM 824 O O . PRO A 1 109 ? 41.572 1.463 -67.073 1.00 49.44 109 PRO A O 1
ATOM 827 N N . PRO A 1 110 ? 40.664 -0.117 -68.408 1.00 51.44 110 PRO A N 1
ATOM 828 C CA . PRO A 1 110 ? 41.401 -1.234 -67.839 1.00 51.44 110 PRO A CA 1
ATOM 829 C C . PRO A 1 110 ? 42.900 -1.032 -68.055 1.00 51.44 110 PRO A C 1
ATOM 831 O O . PRO A 1 110 ? 43.441 -1.315 -69.118 1.00 51.44 110 PRO A O 1
ATOM 834 N N . ALA A 1 111 ? 43.581 -0.549 -67.024 1.00 49.78 111 ALA A N 1
ATOM 835 C CA . ALA A 1 111 ? 45.029 -0.547 -66.952 1.00 49.78 111 ALA A CA 1
ATOM 836 C C . ALA A 1 111 ? 45.433 -1.134 -65.603 1.00 49.78 111 ALA A C 1
ATOM 838 O O . ALA A 1 111 ? 45.732 -0.420 -64.648 1.00 49.78 111 ALA A O 1
ATOM 839 N N . LEU A 1 112 ? 45.491 -2.464 -65.548 1.00 48.69 112 LEU A N 1
ATOM 840 C CA . LEU A 1 112 ? 46.149 -3.218 -64.478 1.00 48.69 112 LEU A CA 1
ATOM 841 C C . LEU A 1 112 ? 47.677 -2.979 -64.424 1.00 48.69 112 LEU A C 1
ATOM 843 O O . LEU A 1 112 ? 48.383 -3.777 -63.820 1.00 48.69 112 LEU A O 1
ATOM 847 N N . LEU A 1 113 ? 48.219 -1.917 -65.045 1.00 47.88 113 LEU A N 1
ATOM 848 C CA . LEU A 1 113 ? 49.660 -1.822 -65.307 1.00 47.88 113 LEU A CA 1
ATOM 849 C C . LEU A 1 113 ? 50.359 -0.457 -65.140 1.00 47.88 113 LEU A C 1
ATOM 851 O O . LEU A 1 113 ? 51.581 -0.470 -65.222 1.00 47.88 113 LEU A O 1
ATOM 855 N N . THR A 1 114 ? 49.725 0.707 -64.898 1.00 55.12 114 THR A N 1
ATOM 856 C CA . THR A 1 114 ? 50.500 1.976 -65.056 1.00 55.12 114 THR A CA 1
ATOM 857 C C . THR A 1 114 ? 50.209 3.180 -64.140 1.00 55.12 114 THR A C 1
ATOM 859 O O . THR A 1 114 ? 50.577 4.296 -64.503 1.00 55.12 114 THR A O 1
ATOM 862 N N . SER A 1 115 ? 49.640 3.059 -62.930 1.00 53.56 115 SER A N 1
ATOM 863 C CA . SER A 1 115 ? 49.621 4.237 -62.025 1.00 53.56 115 SER A CA 1
ATOM 864 C C . SER A 1 115 ? 49.700 3.935 -60.521 1.00 53.56 115 SER A C 1
ATOM 866 O O . SER A 1 115 ? 48.733 3.416 -59.956 1.00 53.56 115 SER A O 1
ATOM 868 N N . PRO A 1 116 ? 50.787 4.361 -59.833 1.00 58.31 116 PRO A N 1
ATOM 869 C CA . PRO A 1 116 ? 50.943 4.266 -58.374 1.00 58.31 116 PRO A CA 1
ATOM 870 C C . PRO A 1 116 ? 49.799 4.915 -57.574 1.00 58.31 116 PRO A C 1
ATOM 872 O O . PRO A 1 116 ? 49.498 4.501 -56.455 1.00 58.31 116 PRO A O 1
ATOM 875 N N . GLY A 1 117 ? 49.119 5.914 -58.150 1.00 58.84 117 GLY A N 1
ATOM 876 C CA . GLY A 1 117 ? 48.005 6.617 -57.504 1.00 58.84 117 GLY A CA 1
ATOM 877 C C . GLY A 1 117 ? 46.777 5.743 -57.214 1.00 58.84 117 GLY A C 1
ATOM 878 O O . GLY A 1 117 ? 46.057 6.019 -56.257 1.00 58.84 117 GLY A O 1
ATOM 879 N N . ASN A 1 118 ? 46.549 4.669 -57.979 1.00 58.94 118 ASN A N 1
ATOM 880 C CA . ASN A 1 118 ? 45.351 3.829 -57.828 1.00 58.94 118 ASN A CA 1
ATOM 881 C C . ASN A 1 118 ? 45.484 2.812 -56.690 1.00 58.94 118 ASN A C 1
ATOM 883 O O . ASN A 1 118 ? 44.527 2.597 -55.949 1.00 58.94 118 ASN A O 1
ATOM 887 N N . ALA A 1 119 ? 46.677 2.241 -56.502 1.00 63.00 119 ALA A N 1
ATOM 888 C CA . ALA A 1 119 ? 46.965 1.366 -55.367 1.00 63.00 119 ALA A CA 1
ATOM 889 C C . ALA A 1 119 ? 46.887 2.138 -54.039 1.00 63.00 119 ALA A C 1
ATOM 891 O O . ALA A 1 119 ? 46.279 1.667 -53.082 1.00 63.00 119 ALA A O 1
ATOM 892 N N . ASN A 1 120 ? 47.408 3.370 -54.005 1.00 66.31 120 ASN A N 1
ATOM 893 C CA . ASN A 1 120 ? 47.339 4.230 -52.821 1.00 66.31 120 ASN A CA 1
ATOM 894 C C . ASN A 1 120 ? 45.904 4.622 -52.440 1.00 66.31 120 ASN A C 1
ATOM 896 O O . ASN A 1 120 ? 45.600 4.707 -51.252 1.00 66.31 120 ASN A O 1
ATOM 900 N N . ALA A 1 121 ? 45.019 4.850 -53.417 1.00 66.12 121 ALA A N 1
ATOM 901 C CA . ALA A 1 121 ? 43.606 5.117 -53.150 1.00 66.12 121 ALA A CA 1
ATOM 902 C C . ALA A 1 121 ? 42.905 3.890 -52.539 1.00 66.12 121 ALA A C 1
ATOM 904 O O . ALA A 1 121 ? 42.251 4.021 -51.510 1.00 66.12 121 ALA A O 1
ATOM 905 N N . ALA A 1 122 ? 43.116 2.697 -53.106 1.00 66.38 122 ALA A N 1
ATOM 906 C CA . ALA A 1 122 ? 42.547 1.450 -52.589 1.00 66.38 122 ALA A CA 1
ATOM 907 C C . ALA A 1 122 ? 43.055 1.104 -51.176 1.00 66.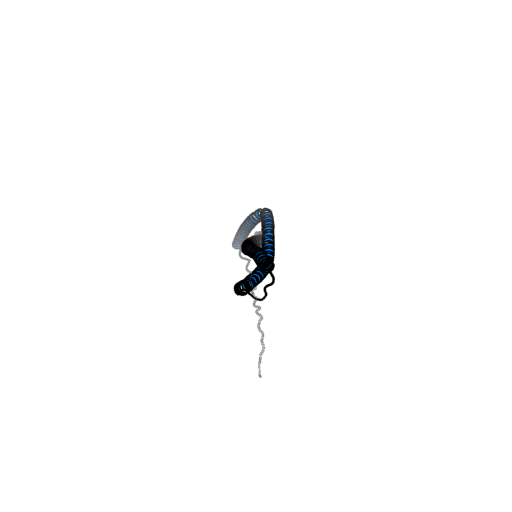38 122 ALA A C 1
ATOM 909 O O . ALA A 1 122 ? 42.264 0.733 -50.312 1.00 66.38 122 ALA A O 1
ATOM 910 N N . ILE A 1 123 ? 44.354 1.287 -50.913 1.00 73.75 123 ILE A N 1
ATOM 911 C CA . ILE A 1 123 ? 44.945 1.098 -49.579 1.00 73.75 123 ILE A CA 1
ATOM 912 C C . ILE A 1 123 ? 44.350 2.098 -48.582 1.00 73.75 123 ILE A C 1
ATOM 914 O O . ILE A 1 123 ? 43.994 1.712 -47.474 1.00 73.75 123 ILE A O 1
ATOM 918 N N . ARG A 1 124 ? 44.182 3.371 -48.969 1.00 73.12 124 ARG A N 1
ATOM 919 C CA . ARG A 1 124 ? 43.583 4.393 -48.097 1.00 73.12 124 ARG A CA 1
ATOM 920 C C . ARG A 1 124 ? 42.127 4.061 -47.752 1.00 73.12 124 ARG A C 1
ATOM 922 O O . ARG A 1 124 ? 41.752 4.175 -46.591 1.00 73.12 124 ARG A O 1
ATOM 929 N N . SER A 1 125 ? 41.338 3.588 -48.718 1.00 68.56 125 SER A N 1
ATOM 930 C CA . SER A 1 125 ? 39.974 3.101 -48.474 1.00 68.56 125 SER A CA 1
ATOM 931 C C . SER A 1 125 ? 39.949 1.865 -47.575 1.00 68.56 125 SER A C 1
ATOM 933 O O . SER A 1 125 ? 39.129 1.801 -46.669 1.00 68.56 125 SER A O 1
ATOM 935 N N . ALA A 1 126 ? 40.866 0.914 -47.770 1.00 74.62 126 ALA A N 1
ATOM 936 C CA . ALA A 1 126 ? 40.979 -0.268 -46.916 1.00 74.62 126 ALA A CA 1
ATOM 937 C C . ALA A 1 126 ? 41.387 0.084 -45.474 1.00 74.62 126 ALA A C 1
ATOM 939 O O . ALA A 1 126 ? 40.870 -0.517 -44.538 1.00 74.62 126 ALA A O 1
ATOM 940 N N . ILE A 1 127 ? 42.260 1.080 -45.284 1.00 74.69 127 ILE A N 1
ATOM 941 C CA . ILE A 1 127 ? 42.638 1.596 -43.959 1.00 74.69 127 ILE A CA 1
ATOM 942 C C . ILE A 1 127 ? 41.436 2.257 -43.276 1.00 74.69 127 ILE A C 1
ATOM 944 O O . ILE A 1 127 ? 41.150 1.933 -42.128 1.00 74.69 127 ILE A O 1
ATOM 948 N N . ILE A 1 128 ? 40.706 3.131 -43.980 1.00 74.44 128 ILE A N 1
ATOM 949 C CA . ILE A 1 128 ? 39.500 3.779 -43.435 1.00 74.44 128 ILE A CA 1
ATOM 950 C C . ILE A 1 128 ? 38.448 2.723 -43.075 1.00 74.44 128 ILE A C 1
ATOM 952 O O . ILE A 1 128 ? 37.886 2.759 -41.986 1.00 74.44 128 ILE A O 1
ATOM 956 N N . MET A 1 129 ? 38.223 1.731 -43.940 1.00 74.75 129 MET A N 1
ATOM 957 C CA . MET A 1 129 ? 37.251 0.672 -43.663 1.00 74.75 129 MET A CA 1
ATOM 958 C C . MET A 1 129 ? 37.690 -0.251 -42.517 1.00 74.75 129 MET A C 1
ATOM 960 O O . MET A 1 129 ? 36.856 -0.722 -41.743 1.00 74.75 129 MET A O 1
ATOM 964 N N . GLY A 1 130 ? 39.003 -0.456 -42.368 1.00 80.69 130 GLY A N 1
ATOM 965 C CA . GLY A 1 130 ? 39.606 -1.146 -41.231 1.00 80.69 130 GLY A CA 1
ATOM 966 C C . GLY A 1 130 ? 39.412 -0.422 -39.894 1.00 80.69 130 GLY A C 1
ATOM 967 O O . GLY A 1 130 ? 39.368 -1.089 -38.864 1.00 80.69 130 GLY A O 1
ATOM 968 N N . ASP A 1 131 ? 39.244 0.904 -39.907 1.00 82.81 131 ASP A N 1
ATOM 969 C CA . ASP A 1 131 ? 38.972 1.722 -38.717 1.00 82.81 131 ASP A CA 1
ATOM 970 C C . ASP A 1 131 ? 37.465 1.856 -38.410 1.00 82.81 131 ASP A C 1
ATOM 972 O O . ASP A 1 131 ? 37.051 1.831 -37.253 1.00 82.81 131 ASP A O 1
ATOM 976 N N . VAL A 1 132 ? 36.606 1.906 -39.433 1.00 83.44 132 VAL A N 1
ATOM 977 C CA . VAL A 1 132 ? 35.145 2.045 -39.258 1.00 83.44 132 VAL A CA 1
ATOM 978 C C . VAL A 1 132 ? 34.487 0.753 -38.756 1.00 83.44 132 VAL A C 1
ATOM 980 O O . VAL A 1 132 ? 33.632 0.789 -37.868 1.00 83.44 132 VAL A O 1
ATOM 983 N N . ALA A 1 133 ? 34.892 -0.412 -39.272 1.00 83.44 133 ALA A N 1
ATOM 984 C CA . ALA A 1 133 ? 34.321 -1.703 -38.879 1.00 83.44 133 ALA A CA 1
ATOM 985 C C . ALA A 1 133 ? 34.361 -1.992 -37.355 1.00 83.44 133 ALA A C 1
ATOM 987 O O . ALA A 1 133 ? 33.328 -2.387 -36.799 1.00 83.44 133 ALA A O 1
ATOM 988 N N . PRO A 1 134 ? 35.486 -1.799 -36.630 1.00 88.00 134 PRO A N 1
ATOM 989 C CA . PRO A 1 134 ? 35.508 -1.990 -35.180 1.00 88.00 134 PRO A CA 1
ATOM 990 C C . PRO A 1 134 ? 34.632 -0.975 -34.431 1.00 88.00 134 PRO A C 1
ATOM 992 O O . PRO A 1 134 ? 34.044 -1.337 -33.411 1.00 88.00 134 PRO A O 1
ATOM 995 N N . GLN A 1 135 ? 34.479 0.252 -34.940 1.00 85.19 135 GLN A N 1
ATOM 996 C CA . GLN A 1 135 ? 33.601 1.262 -34.338 1.00 85.19 135 GLN A CA 1
ATOM 997 C C . GLN A 1 135 ? 32.119 0.867 -34.452 1.00 85.19 135 GLN A C 1
ATOM 999 O O . GLN A 1 135 ? 31.397 0.925 -33.456 1.00 85.19 135 GLN A O 1
ATOM 1004 N N . ILE A 1 136 ? 31.674 0.384 -35.620 1.00 85.31 136 ILE A N 1
ATOM 1005 C CA . ILE A 1 136 ? 30.306 -0.140 -35.814 1.00 85.31 136 ILE A CA 1
ATOM 1006 C C . ILE A 1 136 ? 30.050 -1.332 -34.887 1.00 85.31 136 ILE A C 1
ATOM 1008 O O . ILE A 1 136 ? 29.010 -1.402 -34.227 1.00 85.31 136 ILE A O 1
ATOM 1012 N N . LYS A 1 137 ? 31.019 -2.250 -34.777 1.00 88.75 137 LYS A N 1
ATOM 1013 C CA . LYS A 1 137 ? 30.925 -3.394 -33.863 1.00 88.75 137 LYS A CA 1
ATOM 1014 C C . LYS A 1 137 ? 30.778 -2.947 -32.406 1.00 88.75 137 LYS A C 1
ATOM 1016 O O . LYS A 1 137 ? 29.925 -3.475 -31.696 1.00 88.75 137 LYS A O 1
ATOM 1021 N N . ALA A 1 138 ? 31.570 -1.971 -31.961 1.00 89.75 138 ALA A N 1
ATOM 1022 C CA . ALA A 1 138 ? 31.485 -1.436 -30.604 1.00 89.75 138 ALA A CA 1
ATOM 1023 C C . ALA A 1 138 ? 30.116 -0.788 -30.321 1.00 89.75 138 ALA A C 1
ATOM 1025 O O . ALA A 1 138 ? 29.514 -1.075 -29.288 1.00 89.75 138 ALA A O 1
ATOM 1026 N N . ARG A 1 139 ? 29.587 0.013 -31.258 1.00 87.75 139 ARG A N 1
ATOM 1027 C CA . ARG A 1 139 ? 28.251 0.629 -31.145 1.00 87.75 139 ARG A CA 1
ATOM 1028 C C . ARG A 1 139 ? 27.128 -0.407 -31.115 1.00 87.75 139 ARG A C 1
ATOM 1030 O O . ARG A 1 139 ? 26.225 -0.305 -30.294 1.00 87.75 139 ARG A O 1
ATOM 1037 N N . THR A 1 140 ? 27.214 -1.434 -31.960 1.00 90.75 140 THR A N 1
ATOM 1038 C CA . THR A 1 140 ? 26.235 -2.534 -31.992 1.00 90.75 140 THR A CA 1
ATOM 1039 C C . THR A 1 140 ? 26.225 -3.308 -30.674 1.00 90.75 140 THR A C 1
ATOM 1041 O O . THR A 1 140 ? 25.156 -3.618 -30.151 1.00 90.75 140 THR A O 1
ATOM 1044 N N . ASN A 1 141 ? 27.404 -3.582 -30.104 1.00 92.62 141 ASN A N 1
ATOM 1045 C CA . ASN A 1 141 ? 27.510 -4.222 -28.793 1.00 92.62 141 ASN A CA 1
ATOM 1046 C C . ASN A 1 141 ? 26.883 -3.350 -27.694 1.00 92.62 141 ASN A C 1
ATOM 1048 O O . ASN A 1 141 ? 26.068 -3.851 -26.927 1.00 92.62 141 ASN A O 1
ATOM 1052 N N . ALA A 1 142 ? 27.190 -2.047 -27.672 1.00 90.62 142 ALA A N 1
ATOM 1053 C CA . ALA A 1 142 ? 26.608 -1.110 -26.710 1.00 90.62 142 ALA A CA 1
ATOM 1054 C C . ALA A 1 142 ? 25.071 -1.040 -26.817 1.00 90.62 142 ALA A C 1
ATOM 1056 O O . ALA A 1 142 ? 24.381 -1.098 -25.803 1.00 90.62 142 ALA A O 1
ATOM 1057 N N . LEU A 1 143 ? 24.519 -1.007 -28.036 1.00 92.88 143 LEU A N 1
ATOM 1058 C CA . LEU A 1 143 ? 23.072 -1.097 -28.271 1.00 92.88 143 LEU A CA 1
ATOM 1059 C C . LEU A 1 143 ? 22.480 -2.418 -27.758 1.00 92.88 143 LEU A C 1
ATOM 1061 O O . LEU A 1 143 ? 21.390 -2.428 -27.185 1.00 92.88 143 LEU A O 1
ATOM 1065 N N . GLY A 1 144 ? 23.183 -3.536 -27.947 1.00 93.56 144 GLY A N 1
ATOM 1066 C CA . GLY A 1 144 ? 22.783 -4.836 -27.403 1.00 93.56 144 GLY A CA 1
ATOM 1067 C C . GLY A 1 144 ? 22.706 -4.839 -25.873 1.00 93.56 144 GLY A C 1
ATOM 1068 O O . GLY A 1 144 ? 21.742 -5.366 -25.301 1.00 93.56 144 GLY A O 1
ATOM 1069 N N . ASP A 1 145 ? 23.675 -4.203 -25.215 1.00 94.56 145 ASP A N 1
ATOM 1070 C CA . ASP A 1 145 ? 23.696 -4.030 -23.762 1.00 94.56 145 ASP A CA 1
ATOM 1071 C C . ASP A 1 145 ? 22.543 -3.125 -23.295 1.00 94.56 145 ASP A C 1
ATOM 1073 O O . ASP A 1 145 ? 21.799 -3.498 -22.384 1.00 94.56 145 ASP A O 1
ATOM 1077 N N . GLU A 1 146 ? 22.301 -1.996 -23.968 1.00 93.88 146 GLU A N 1
ATOM 1078 C CA . GLU A 1 146 ? 21.179 -1.094 -23.666 1.00 93.88 146 GLU A CA 1
ATOM 1079 C C . GLU A 1 146 ? 19.810 -1.770 -23.829 1.00 93.88 146 GLU A C 1
ATOM 1081 O O . GLU A 1 146 ? 18.947 -1.624 -22.963 1.00 93.88 146 GLU A O 1
ATOM 1086 N N . ILE A 1 147 ? 19.602 -2.561 -24.889 1.00 95.50 147 ILE A N 1
ATOM 1087 C CA . ILE A 1 147 ? 18.373 -3.353 -25.085 1.00 95.50 147 ILE A CA 1
ATOM 1088 C C . ILE A 1 147 ? 18.197 -4.367 -23.947 1.00 95.50 147 ILE A C 1
ATOM 1090 O O . ILE A 1 147 ? 17.079 -4.624 -23.486 1.00 95.50 147 ILE A O 1
ATOM 1094 N N . THR A 1 148 ? 19.295 -4.967 -23.491 1.00 96.50 148 THR A N 1
ATOM 1095 C CA . THR A 1 148 ? 19.271 -5.930 -22.388 1.00 96.50 148 THR A CA 1
ATOM 1096 C C . THR A 1 148 ? 18.881 -5.253 -21.076 1.00 96.50 148 THR A C 1
ATOM 1098 O O . THR A 1 148 ? 18.029 -5.781 -20.352 1.00 96.50 148 THR A O 1
ATOM 1101 N N . GLU A 1 149 ? 19.441 -4.077 -20.790 1.00 95.38 149 GLU A N 1
ATOM 1102 C CA . GLU A 1 149 ? 19.064 -3.260 -19.633 1.00 95.38 149 GLU A CA 1
ATOM 1103 C C . GLU A 1 149 ? 17.620 -2.758 -19.722 1.00 95.38 149 GLU A C 1
ATOM 1105 O O . GLU A 1 149 ? 16.892 -2.845 -18.734 1.00 95.38 149 GLU A O 1
ATOM 1110 N N . LEU A 1 150 ? 17.150 -2.354 -20.907 1.00 96.50 150 LEU A N 1
ATOM 1111 C CA . LEU A 1 150 ? 15.761 -1.945 -21.124 1.00 96.50 150 LEU A CA 1
ATOM 1112 C C . LEU A 1 150 ? 14.803 -3.063 -20.722 1.00 96.50 150 LEU A C 1
ATOM 1114 O O . LEU A 1 150 ? 13.932 -2.865 -19.882 1.00 96.50 150 LEU A O 1
ATOM 1118 N N . ARG A 1 151 ? 15.028 -4.276 -21.233 1.00 96.38 151 ARG A N 1
ATOM 1119 C CA . ARG A 1 151 ? 14.196 -5.439 -20.897 1.00 96.38 151 ARG A CA 1
ATOM 1120 C C . ARG A 1 151 ? 14.243 -5.784 -19.408 1.00 96.38 151 ARG A C 1
ATOM 1122 O O . ARG A 1 151 ? 13.265 -6.300 -18.868 1.00 96.38 151 ARG A O 1
ATOM 1129 N N . LYS A 1 152 ? 15.385 -5.587 -18.737 1.00 96.19 152 LYS A N 1
ATOM 1130 C CA . LYS A 1 152 ? 15.487 -5.776 -17.278 1.00 96.19 152 LYS A CA 1
ATOM 1131 C C . LYS A 1 152 ? 14.642 -4.743 -16.541 1.00 96.19 152 LYS A C 1
ATOM 1133 O O . LYS A 1 152 ? 13.934 -5.125 -15.611 1.00 96.19 152 LYS A O 1
ATOM 1138 N N . LEU A 1 153 ? 14.700 -3.487 -16.970 1.00 95.94 153 LEU A N 1
ATOM 1139 C CA . LEU A 1 153 ? 13.989 -2.385 -16.342 1.00 95.94 153 LEU A CA 1
ATOM 1140 C C . LEU A 1 153 ? 12.476 -2.466 -16.571 1.00 95.94 153 LEU A C 1
ATOM 1142 O O . LEU A 1 153 ? 11.734 -2.286 -15.618 1.00 95.94 153 LEU A O 1
ATOM 1146 N N . GLU A 1 154 ? 12.019 -2.869 -17.759 1.00 95.25 154 GLU A N 1
ATOM 1147 C CA . GLU A 1 154 ? 10.595 -3.139 -18.035 1.00 95.25 154 GLU A CA 1
ATOM 1148 C C . GLU A 1 154 ? 10.046 -4.249 -17.127 1.00 95.25 154 GLU A C 1
ATOM 1150 O O . GLU A 1 154 ? 8.961 -4.140 -16.561 1.00 95.25 154 GLU A O 1
ATOM 1155 N N . ARG A 1 155 ? 10.819 -5.323 -16.906 1.00 96.31 155 ARG A N 1
ATOM 1156 C CA . ARG A 1 155 ? 10.426 -6.369 -15.944 1.00 96.31 155 ARG A CA 1
ATOM 1157 C C . ARG A 1 155 ? 10.419 -5.874 -14.501 1.00 96.31 155 ARG A C 1
ATOM 1159 O O . ARG A 1 155 ? 9.660 -6.410 -13.696 1.00 96.31 155 ARG A O 1
ATOM 1166 N N . LEU A 1 156 ? 11.306 -4.946 -14.147 1.00 94.62 156 LEU A N 1
ATOM 1167 C CA . LEU A 1 156 ? 11.329 -4.347 -12.816 1.00 94.62 156 LEU A CA 1
ATOM 1168 C C . LEU A 1 156 ? 10.105 -3.450 -12.619 1.00 94.62 156 LEU A C 1
ATOM 1170 O O . LEU A 1 156 ? 9.415 -3.617 -11.623 1.00 94.62 156 LEU A O 1
ATOM 1174 N N . GLU A 1 157 ? 9.800 -2.588 -13.585 1.00 94.94 157 GLU A N 1
ATOM 1175 C CA . GLU A 1 157 ? 8.630 -1.708 -13.586 1.00 94.94 157 GLU A CA 1
ATOM 1176 C C . GLU A 1 157 ? 7.332 -2.504 -13.425 1.00 94.94 157 GLU A C 1
ATOM 1178 O O . GLU A 1 157 ? 6.577 -2.229 -12.503 1.00 94.94 157 GLU A O 1
ATOM 1183 N N . LEU A 1 158 ? 7.126 -3.575 -14.203 1.00 94.81 158 LEU A N 1
ATOM 1184 C CA . LEU A 1 158 ? 5.948 -4.442 -14.048 1.00 94.81 158 LEU A CA 1
ATOM 1185 C C . LEU A 1 158 ? 5.818 -5.033 -12.635 1.00 94.81 158 LEU A C 1
ATOM 1187 O O . LEU A 1 158 ? 4.711 -5.204 -12.126 1.00 94.81 158 LEU A O 1
ATOM 1191 N N . ARG A 1 159 ? 6.942 -5.364 -11.986 1.00 95.44 159 ARG A N 1
ATOM 1192 C CA . ARG A 1 159 ? 6.931 -5.861 -10.602 1.00 95.44 159 ARG A CA 1
ATOM 1193 C C . ARG A 1 159 ? 6.631 -4.751 -9.607 1.00 95.44 159 ARG A C 1
ATOM 1195 O O . ARG A 1 159 ? 5.917 -5.018 -8.646 1.00 95.44 159 ARG A O 1
ATOM 1202 N N . GLU A 1 160 ? 7.191 -3.559 -9.794 1.00 94.38 160 GLU A N 1
ATOM 1203 C CA . GLU A 1 160 ? 6.903 -2.417 -8.923 1.00 94.38 160 GLU A CA 1
ATOM 1204 C C . GLU A 1 160 ? 5.452 -1.952 -9.075 1.00 94.38 160 GLU A C 1
ATOM 1206 O O . GLU A 1 160 ? 4.815 -1.696 -8.060 1.00 94.38 160 GLU A O 1
ATOM 1211 N N . GLN A 1 161 ? 4.890 -1.981 -10.286 1.00 95.12 161 GLN A N 1
ATOM 1212 C CA . GLN A 1 161 ? 3.473 -1.716 -10.534 1.00 95.12 161 GLN A CA 1
ATOM 1213 C C . GLN A 1 161 ? 2.585 -2.724 -9.797 1.00 95.12 161 GLN A C 1
ATOM 1215 O O . GLN A 1 161 ? 1.730 -2.338 -9.013 1.00 95.12 161 GLN A O 1
ATOM 1220 N N . ALA A 1 162 ? 2.860 -4.026 -9.940 1.00 95.88 162 ALA A N 1
ATOM 1221 C CA . ALA A 1 162 ? 2.103 -5.052 -9.224 1.00 95.88 162 ALA A CA 1
ATOM 1222 C C . ALA A 1 162 ? 2.210 -4.899 -7.694 1.00 95.88 162 ALA A C 1
ATOM 1224 O O . ALA A 1 162 ? 1.256 -5.165 -6.967 1.00 95.88 162 ALA A O 1
ATOM 1225 N N . ARG A 1 163 ? 3.370 -4.468 -7.181 1.00 94.38 163 ARG A N 1
ATOM 1226 C CA . ARG A 1 163 ? 3.561 -4.182 -5.750 1.00 94.38 163 ARG A CA 1
ATOM 1227 C C . ARG A 1 163 ? 2.775 -2.950 -5.310 1.00 94.38 163 ARG A C 1
ATOM 1229 O O . ARG A 1 163 ? 2.193 -2.990 -4.227 1.00 94.38 163 ARG A O 1
ATOM 1236 N N . LEU A 1 164 ? 2.750 -1.898 -6.124 1.00 96.75 164 LEU A N 1
ATOM 1237 C CA . LEU A 1 164 ? 1.938 -0.709 -5.888 1.00 96.75 164 LEU A CA 1
ATOM 1238 C C . LEU A 1 164 ? 0.453 -1.081 -5.822 1.00 96.75 164 LEU A C 1
ATOM 1240 O O . LEU A 1 164 ? -0.168 -0.823 -4.797 1.00 96.75 164 LEU A O 1
ATOM 1244 N N . ASP A 1 165 ? -0.060 -1.819 -6.807 1.00 96.38 165 ASP A N 1
ATOM 1245 C CA . ASP A 1 165 ? -1.458 -2.268 -6.839 1.00 96.38 165 ASP A CA 1
ATOM 1246 C C . ASP A 1 165 ? -1.829 -3.061 -5.571 1.00 96.38 165 ASP A C 1
ATOM 1248 O O . ASP A 1 165 ? -2.888 -2.864 -4.973 1.00 96.38 165 ASP A O 1
ATOM 1252 N N . THR A 1 166 ? -0.938 -3.948 -5.101 1.00 97.06 166 THR A N 1
ATOM 1253 C CA . THR A 1 166 ? -1.176 -4.694 -3.852 1.00 97.06 166 THR A CA 1
ATOM 1254 C C . THR A 1 166 ? -1.176 -3.803 -2.610 1.00 97.06 166 THR A C 1
ATOM 1256 O O . THR A 1 166 ? -1.951 -4.052 -1.685 1.00 97.06 166 THR A O 1
ATOM 1259 N N . ALA A 1 167 ? -0.324 -2.774 -2.573 1.00 95.00 167 ALA A N 1
ATOM 1260 C CA . ALA A 1 167 ? -0.263 -1.829 -1.463 1.00 95.00 167 ALA A CA 1
ATOM 1261 C C . ALA A 1 167 ? -1.508 -0.929 -1.432 1.00 95.00 167 ALA A C 1
ATOM 1263 O O . ALA A 1 167 ? -2.085 -0.722 -0.365 1.00 95.00 167 ALA A O 1
ATOM 1264 N N . GLU A 1 168 ? -1.971 -0.471 -2.595 1.00 96.19 168 GLU A N 1
ATOM 1265 C CA . GLU A 1 168 ? -3.201 0.308 -2.743 1.00 96.19 168 GLU A CA 1
ATOM 1266 C C . GLU A 1 168 ? -4.441 -0.507 -2.364 1.00 96.19 168 GLU A C 1
ATOM 1268 O O . GLU A 1 168 ? -5.298 -0.024 -1.622 1.00 96.19 168 GLU A O 1
ATOM 1273 N N . ALA A 1 169 ? -4.517 -1.775 -2.782 1.00 96.38 169 ALA A N 1
ATOM 1274 C CA . ALA A 1 169 ? -5.601 -2.671 -2.382 1.00 96.38 169 ALA A CA 1
ATOM 1275 C C . ALA A 1 169 ? -5.628 -2.898 -0.860 1.00 96.38 169 ALA A C 1
ATOM 1277 O O . ALA A 1 169 ? -6.696 -2.880 -0.240 1.00 96.38 169 ALA A O 1
ATOM 1278 N N . ALA A 1 170 ? -4.458 -3.077 -0.235 1.00 94.56 170 ALA A N 1
ATOM 1279 C CA . ALA A 1 170 ? -4.352 -3.199 1.216 1.00 94.56 170 ALA A CA 1
ATOM 1280 C C . ALA A 1 170 ? -4.786 -1.908 1.931 1.00 94.56 170 ALA A C 1
ATOM 1282 O O . ALA A 1 170 ? -5.507 -1.972 2.928 1.00 94.56 170 ALA A O 1
ATOM 1283 N N . LEU A 1 171 ? -4.392 -0.743 1.408 1.00 95.88 171 LEU A N 1
ATOM 1284 C CA . LEU A 1 171 ? -4.807 0.560 1.921 1.00 95.88 171 LEU A CA 1
ATOM 1285 C C . LEU A 1 171 ? -6.331 0.737 1.842 1.00 95.88 171 LEU A C 1
ATOM 1287 O O . LEU A 1 171 ? -6.951 1.096 2.843 1.00 95.88 171 LEU A O 1
ATOM 1291 N N . ALA A 1 172 ? -6.939 0.432 0.694 1.00 96.25 172 ALA A N 1
ATOM 1292 C CA . ALA A 1 172 ? -8.383 0.527 0.490 1.00 96.25 172 ALA A CA 1
ATOM 1293 C C . ALA A 1 172 ? -9.163 -0.379 1.459 1.00 96.25 172 ALA A C 1
ATOM 1295 O O . ALA A 1 172 ? -10.116 0.068 2.100 1.00 96.25 172 ALA A O 1
ATOM 1296 N N . LEU A 1 173 ? -8.711 -1.625 1.647 1.00 95.75 173 LEU A N 1
ATOM 1297 C CA . LEU A 1 173 ? -9.318 -2.550 2.607 1.00 95.75 173 LEU A CA 1
ATOM 1298 C C . LEU A 1 173 ? -9.267 -1.999 4.040 1.00 95.75 173 LEU A C 1
ATOM 1300 O O . LEU A 1 173 ? -10.246 -2.092 4.780 1.00 95.75 173 LEU A O 1
ATOM 1304 N N . LYS A 1 174 ? -8.137 -1.408 4.447 1.00 93.12 174 LYS A N 1
ATOM 1305 C CA . LYS A 1 174 ? -7.985 -0.808 5.783 1.00 93.12 174 LYS A CA 1
ATOM 1306 C C . LYS A 1 174 ? -8.898 0.406 5.972 1.00 93.12 174 LYS A C 1
ATOM 1308 O O . LYS A 1 174 ? -9.494 0.548 7.039 1.00 93.12 174 LYS A O 1
ATOM 1313 N N . GLN A 1 175 ? -9.060 1.245 4.947 1.00 94.50 175 GLN A N 1
ATOM 1314 C CA . GLN A 1 175 ? -10.009 2.365 4.974 1.00 94.50 175 GLN A CA 1
ATOM 1315 C C . GLN A 1 175 ? -11.447 1.874 5.171 1.00 94.50 175 GLN A C 1
ATOM 1317 O O . GLN A 1 175 ? -12.160 2.390 6.031 1.00 94.50 175 GLN A O 1
ATOM 1322 N N . GLU A 1 176 ? -11.859 0.841 4.433 1.00 95.62 176 GLU A N 1
ATOM 1323 C CA . GLU A 1 176 ? -13.190 0.253 4.583 1.00 95.62 176 GLU A CA 1
ATOM 1324 C C . GLU A 1 176 ? -13.397 -0.337 5.985 1.00 95.62 176 GLU A C 1
ATOM 1326 O O . GLU A 1 176 ? -14.421 -0.082 6.621 1.00 95.62 176 GLU A O 1
ATOM 1331 N N . GLN A 1 177 ? -12.406 -1.063 6.512 1.00 93.62 177 GLN A N 1
ATOM 1332 C CA . GLN A 1 177 ? -12.455 -1.614 7.869 1.00 93.62 177 GLN A CA 1
ATOM 1333 C C . GLN A 1 177 ? -12.647 -0.520 8.927 1.00 93.62 177 GLN A C 1
ATOM 1335 O O . GLN A 1 177 ? -13.479 -0.679 9.822 1.00 93.62 177 GLN A O 1
ATOM 1340 N N . ILE A 1 178 ? -11.935 0.605 8.811 1.00 93.44 178 ILE A N 1
ATOM 1341 C CA . ILE A 1 178 ? -12.097 1.749 9.719 1.00 93.44 178 ILE A CA 1
ATOM 1342 C C . ILE A 1 178 ? -13.497 2.351 9.599 1.00 93.44 178 ILE A C 1
ATOM 1344 O O . ILE A 1 178 ? -14.124 2.624 10.624 1.00 93.44 178 ILE A O 1
ATOM 1348 N N . LEU A 1 179 ? -14.022 2.524 8.382 1.00 93.12 179 LEU A N 1
ATOM 1349 C CA . LEU A 1 179 ? -15.376 3.047 8.170 1.00 93.12 179 LEU A CA 1
ATOM 1350 C C . LEU A 1 179 ? -16.433 2.137 8.806 1.00 93.12 179 LEU A C 1
ATOM 1352 O O . LEU A 1 179 ? -17.298 2.616 9.541 1.00 93.12 179 LEU A O 1
ATOM 1356 N N . GLN A 1 180 ? -16.332 0.824 8.589 1.00 93.00 180 GLN A N 1
ATOM 1357 C CA . GLN A 1 180 ? -17.239 -0.159 9.180 1.00 93.00 180 GLN A CA 1
ATOM 1358 C C . GLN A 1 180 ? -17.142 -0.179 10.711 1.00 93.00 180 GLN A C 1
ATOM 1360 O O . GLN A 1 180 ? -18.170 -0.189 11.390 1.00 93.00 180 GLN A O 1
ATOM 1365 N N . MET A 1 181 ? -15.930 -0.163 11.274 1.00 90.94 181 MET A N 1
ATOM 1366 C CA . MET A 1 181 ? -15.723 -0.156 12.727 1.00 90.94 181 MET A CA 1
ATOM 1367 C C . MET A 1 181 ? -16.218 1.136 13.371 1.00 90.94 181 MET A C 1
ATOM 1369 O O . MET A 1 181 ? -16.859 1.095 14.418 1.00 90.94 181 MET A O 1
ATOM 1373 N N . THR A 1 182 ? -15.996 2.277 12.724 1.00 90.56 182 THR A N 1
ATOM 1374 C CA . THR A 1 182 ? -16.478 3.576 13.204 1.00 90.56 182 THR A CA 1
ATOM 1375 C C . THR A 1 182 ? -18.002 3.645 13.157 1.00 90.56 182 THR A C 1
ATOM 1377 O O . THR A 1 182 ? -18.621 4.106 14.115 1.00 90.56 182 THR A O 1
ATOM 1380 N N . ALA A 1 183 ? -18.628 3.125 12.096 1.00 89.62 183 ALA A N 1
ATOM 1381 C CA . ALA A 1 183 ? -20.082 3.027 11.998 1.00 89.62 183 ALA A CA 1
ATOM 1382 C C . ALA A 1 183 ? -20.671 2.103 13.079 1.00 89.62 183 ALA A C 1
ATOM 1384 O O . ALA A 1 183 ? -21.616 2.495 13.764 1.00 89.62 183 ALA A O 1
ATOM 1385 N N . LYS A 1 184 ? -20.079 0.916 13.293 1.00 87.19 184 LYS A N 1
ATOM 1386 C CA . LYS A 1 184 ? -20.473 -0.009 14.372 1.00 87.19 184 LYS A CA 1
ATOM 1387 C C . LYS A 1 184 ? -20.329 0.634 15.748 1.00 87.19 184 LYS A C 1
ATOM 1389 O O . LYS A 1 184 ? -21.254 0.557 16.550 1.00 87.19 184 LYS A O 1
ATOM 1394 N N . LYS A 1 185 ? -19.200 1.302 16.008 1.00 85.81 185 LYS A N 1
ATOM 1395 C CA . LYS A 1 185 ? -18.951 2.012 17.267 1.00 85.81 185 LYS A CA 1
ATOM 1396 C C . LYS A 1 185 ? -19.971 3.122 17.483 1.00 85.81 185 LYS A C 1
ATOM 1398 O O . LYS A 1 185 ? -20.498 3.231 18.580 1.00 85.81 185 LYS A O 1
ATOM 1403 N N . ARG A 1 186 ? -20.281 3.918 16.457 1.00 84.12 186 ARG A N 1
ATOM 1404 C CA . ARG A 1 186 ? -21.278 4.991 16.551 1.00 84.12 186 ARG A CA 1
ATOM 1405 C C . ARG A 1 186 ? -22.672 4.450 16.863 1.00 84.12 186 ARG A C 1
ATOM 1407 O O . ARG A 1 186 ? -23.307 4.959 17.777 1.00 84.12 186 ARG A O 1
ATOM 1414 N N . ALA A 1 187 ? -23.107 3.402 16.163 1.00 83.38 187 ALA A N 1
ATOM 1415 C CA . ALA A 1 187 ? -24.392 2.757 16.426 1.00 83.38 187 ALA A CA 1
ATOM 1416 C C . ALA A 1 187 ? -24.458 2.177 17.850 1.00 83.38 187 ALA A C 1
ATOM 1418 O O . ALA A 1 187 ? -25.438 2.393 18.557 1.00 83.38 187 ALA A O 1
ATOM 1419 N N . ALA A 1 188 ? -23.388 1.508 18.297 1.00 80.25 188 ALA A N 1
ATOM 1420 C CA . ALA A 1 188 ? -23.288 0.994 19.659 1.00 80.25 188 ALA A CA 1
ATOM 1421 C C . ALA A 1 188 ? -23.318 2.129 20.695 1.00 80.25 188 ALA A C 1
ATOM 1423 O O . ALA A 1 188 ? -24.046 2.039 21.678 1.00 80.25 188 ALA A O 1
ATOM 1424 N N . PHE A 1 189 ? -22.588 3.221 20.459 1.00 76.88 189 PHE A N 1
ATOM 1425 C CA . PHE A 1 189 ? -22.530 4.364 21.366 1.00 76.88 189 PHE A CA 1
ATOM 1426 C C . PHE A 1 189 ? -23.882 5.078 21.475 1.00 76.88 189 PHE A C 1
ATOM 1428 O O . PHE A 1 189 ? -24.305 5.393 22.580 1.00 76.88 189 PHE A O 1
ATOM 1435 N N . GLU A 1 190 ? -24.599 5.279 20.366 1.00 76.75 190 GLU A N 1
ATOM 1436 C CA . GLU A 1 190 ? -25.953 5.853 20.386 1.00 76.75 190 GLU A CA 1
ATOM 1437 C C . GLU A 1 190 ? -26.940 4.970 21.169 1.00 76.75 190 GLU A C 1
ATOM 1439 O O . GLU A 1 190 ? -27.764 5.503 21.908 1.00 76.75 190 GLU A O 1
ATOM 1444 N N . SER A 1 191 ? -26.827 3.637 21.080 1.00 72.50 191 SER A N 1
ATOM 1445 C CA . SER A 1 191 ? -27.671 2.725 21.868 1.00 72.50 191 SER A CA 1
ATOM 1446 C C . SER A 1 191 ? -27.276 2.618 23.345 1.00 72.50 191 SER A C 1
ATOM 1448 O O . SER A 1 191 ? -28.147 2.450 24.184 1.00 72.50 191 SER A O 1
ATOM 1450 N N . VAL A 1 192 ? -25.983 2.719 23.671 1.00 71.19 192 VAL A N 1
ATOM 1451 C CA . VAL A 1 192 ? -25.448 2.330 24.988 1.00 71.19 192 VAL A CA 1
ATOM 1452 C C . VAL A 1 192 ? -25.076 3.533 25.861 1.00 71.19 192 VAL A C 1
ATOM 1454 O O . VAL A 1 192 ? -25.054 3.406 27.080 1.00 71.19 192 VAL A O 1
ATOM 1457 N N . ALA A 1 193 ? -24.804 4.718 25.304 1.00 71.56 193 ALA A N 1
ATOM 1458 C CA . ALA A 1 193 ? -24.363 5.872 26.099 1.00 71.56 193 ALA A CA 1
ATOM 1459 C C . ALA A 1 193 ? -25.402 6.312 27.144 1.00 71.56 193 ALA A C 1
ATOM 1461 O O . ALA A 1 193 ? -25.027 6.624 28.274 1.00 71.56 193 ALA A O 1
ATOM 1462 N N . GLY A 1 194 ? -26.692 6.289 26.787 1.00 74.06 194 GLY A N 1
ATOM 1463 C CA . GLY A 1 194 ? -27.783 6.549 27.733 1.00 74.06 194 GLY A CA 1
ATOM 1464 C C . GLY A 1 194 ? -27.913 5.452 28.792 1.00 74.06 194 GLY A C 1
ATOM 1465 O O . GLY A 1 194 ? -28.099 5.748 29.974 1.00 74.06 194 GLY A O 1
ATOM 1466 N N . ASP A 1 195 ? -27.724 4.196 28.387 1.00 77.06 195 ASP A N 1
ATOM 1467 C CA . ASP A 1 195 ? -27.798 3.039 29.278 1.00 77.06 195 ASP A CA 1
ATOM 1468 C C . ASP A 1 195 ? -26.646 3.031 30.284 1.00 77.06 195 ASP A C 1
ATOM 1470 O O . ASP A 1 195 ? -26.869 2.785 31.461 1.00 77.06 195 ASP A O 1
ATOM 1474 N N . VAL A 1 196 ? -25.421 3.371 29.874 1.00 82.50 196 VAL A N 1
ATOM 1475 C CA . VAL A 1 196 ? -24.247 3.421 30.763 1.00 82.50 196 VAL A CA 1
ATOM 1476 C C . VAL A 1 196 ? -24.382 4.514 31.815 1.00 82.50 196 VAL A C 1
ATOM 1478 O O . VAL A 1 196 ? -24.054 4.267 32.976 1.00 82.50 196 VAL A O 1
ATOM 1481 N N . SER A 1 197 ? -24.852 5.713 31.450 1.00 84.00 197 SER A N 1
ATOM 1482 C CA . SER A 1 197 ? -25.104 6.765 32.444 1.00 84.00 197 SER A CA 1
ATOM 1483 C C . SER A 1 197 ? -26.211 6.358 33.413 1.00 84.00 197 SER A C 1
ATOM 1485 O O . SER A 1 197 ? -26.028 6.479 34.621 1.00 84.00 197 SER A O 1
ATOM 1487 N N . ALA A 1 198 ? -27.305 5.788 32.901 1.00 86.25 198 ALA A N 1
ATOM 1488 C CA . ALA A 1 198 ? -28.414 5.330 33.731 1.00 86.25 198 ALA A CA 1
ATOM 1489 C C . ALA A 1 198 ? -28.010 4.164 34.653 1.00 86.25 198 ALA A C 1
ATOM 1491 O O . ALA A 1 198 ? -28.380 4.148 35.824 1.00 86.25 198 ALA A O 1
ATOM 1492 N N . LEU A 1 199 ? -27.208 3.209 34.166 1.00 84.94 199 LEU A N 1
ATOM 1493 C CA . LEU A 1 199 ? -26.658 2.115 34.970 1.00 84.94 199 LEU A CA 1
ATOM 1494 C C . LEU A 1 199 ? -25.709 2.634 36.050 1.00 84.94 199 LEU A C 1
ATOM 1496 O O . LEU A 1 199 ? -25.780 2.156 37.177 1.00 84.94 199 LEU A O 1
ATOM 1500 N N . ARG A 1 200 ? -24.848 3.614 35.742 1.00 88.31 200 ARG A N 1
ATOM 1501 C CA . ARG A 1 200 ? -23.972 4.246 36.745 1.00 88.31 200 ARG A CA 1
ATOM 1502 C C . ARG A 1 200 ? -24.780 4.905 37.855 1.00 88.31 200 ARG A C 1
ATOM 1504 O O . ARG A 1 200 ? -24.524 4.631 39.023 1.00 88.31 200 ARG A O 1
ATOM 1511 N N . GLU A 1 201 ? -25.771 5.716 37.497 1.00 90.94 201 GLU A N 1
ATOM 1512 C CA . GLU A 1 201 ? -26.658 6.358 38.472 1.00 90.94 201 GLU A CA 1
ATOM 1513 C C . GLU A 1 201 ? -27.422 5.323 39.305 1.00 90.94 201 GLU A C 1
ATOM 1515 O O . GLU A 1 201 ? -27.513 5.454 40.524 1.00 90.94 201 GLU A O 1
ATOM 1520 N N . ARG A 1 202 ? -27.915 4.248 38.677 1.00 88.31 202 ARG A N 1
ATOM 1521 C CA . ARG A 1 202 ? -28.611 3.160 39.375 1.00 88.31 202 ARG A CA 1
ATOM 1522 C C . ARG A 1 202 ? -27.699 2.412 40.346 1.00 88.31 202 ARG A C 1
ATOM 1524 O O . ARG A 1 202 ? -28.119 2.149 41.467 1.00 88.31 202 ARG A O 1
ATOM 1531 N N . VAL A 1 203 ? -26.460 2.109 39.955 1.00 90.38 203 VAL A N 1
ATOM 1532 C CA . VAL A 1 203 ? -25.454 1.510 40.849 1.00 90.38 203 VAL A CA 1
ATOM 1533 C C . VAL A 1 203 ? -25.176 2.429 42.041 1.00 90.38 203 VAL A C 1
ATOM 1535 O O . VAL A 1 203 ? -25.140 1.950 43.173 1.00 90.38 203 VAL A O 1
ATOM 1538 N N . GLU A 1 204 ? -25.035 3.742 41.821 1.00 91.62 204 GLU A N 1
ATOM 1539 C CA . GLU A 1 204 ? -24.843 4.705 42.914 1.00 91.62 204 GLU A CA 1
ATOM 1540 C C . GLU A 1 204 ? -26.045 4.778 43.863 1.00 91.62 204 GLU A C 1
ATOM 1542 O O . GLU A 1 204 ? -25.860 4.836 45.080 1.00 91.62 204 GLU A O 1
ATOM 1547 N N . LEU A 1 205 ? -27.271 4.772 43.333 1.00 91.69 205 LEU A N 1
ATOM 1548 C CA . LEU A 1 205 ? -28.491 4.773 44.145 1.00 91.69 205 LEU A CA 1
ATOM 1549 C C . LEU A 1 205 ? -28.595 3.503 44.992 1.00 91.69 205 LEU A C 1
ATOM 1551 O O . LEU A 1 205 ? -28.743 3.602 46.210 1.00 91.69 205 LEU A O 1
ATOM 1555 N N . LEU A 1 206 ? -28.418 2.332 44.373 1.00 89.62 206 LEU A N 1
ATOM 1556 C CA . LEU A 1 206 ? -28.421 1.044 45.069 1.00 89.62 206 LEU A CA 1
ATOM 1557 C C . LEU A 1 206 ? -27.349 1.001 46.162 1.00 89.62 206 LEU A C 1
ATOM 1559 O O . LEU A 1 206 ? -27.611 0.526 47.266 1.00 89.62 206 LEU A O 1
ATOM 1563 N N . ALA A 1 207 ? -26.154 1.541 45.903 1.00 88.62 207 ALA A N 1
ATOM 1564 C CA . ALA A 1 207 ? -25.092 1.618 46.904 1.00 88.62 207 ALA A CA 1
ATOM 1565 C C . ALA A 1 207 ? -25.503 2.454 48.131 1.00 88.62 207 ALA A C 1
ATOM 1567 O O . ALA A 1 207 ? -25.305 2.006 49.262 1.00 88.62 207 ALA A O 1
ATOM 1568 N N . ARG A 1 208 ? -26.126 3.624 47.923 1.00 91.94 208 ARG A N 1
ATOM 1569 C CA . ARG A 1 208 ? -26.615 4.491 49.013 1.00 91.94 208 ARG A CA 1
ATOM 1570 C C . ARG A 1 208 ? -27.744 3.841 49.812 1.00 91.94 208 ARG A C 1
ATOM 1572 O O . ARG A 1 208 ? -27.761 3.942 51.039 1.00 91.94 208 ARG A O 1
ATOM 1579 N N . GLU A 1 209 ? -28.677 3.172 49.141 1.00 87.88 209 GLU A N 1
ATOM 1580 C CA . GLU A 1 209 ? -29.774 2.445 49.794 1.00 87.88 209 GLU A CA 1
ATOM 1581 C C . GLU A 1 209 ? -29.241 1.292 50.645 1.00 87.88 209 GLU A C 1
ATOM 1583 O O . GLU A 1 209 ? -29.586 1.180 51.821 1.00 87.88 209 GLU A O 1
ATOM 1588 N N . THR A 1 210 ? -28.314 0.507 50.092 1.00 90.38 210 THR A N 1
ATOM 1589 C CA . THR A 1 210 ? -27.652 -0.590 50.811 1.00 90.38 210 THR A CA 1
ATOM 1590 C C . THR A 1 210 ? -26.917 -0.077 52.055 1.00 90.38 210 THR A C 1
ATOM 1592 O O . THR A 1 210 ? -27.007 -0.671 53.128 1.00 90.38 210 THR A O 1
ATOM 1595 N N . GLU A 1 211 ? -26.203 1.048 51.944 1.00 89.44 211 GLU A N 1
ATOM 1596 C CA . GLU A 1 211 ? -25.497 1.670 53.070 1.00 89.44 211 GLU A CA 1
ATOM 1597 C C . GLU A 1 211 ? -26.463 2.176 54.151 1.00 89.44 211 GLU A C 1
ATOM 1599 O O . GLU A 1 211 ? -26.222 1.980 55.344 1.00 89.44 211 GLU A O 1
ATOM 1604 N N . THR A 1 212 ? -27.599 2.743 53.737 1.00 90.75 212 THR A N 1
ATOM 1605 C CA . THR A 1 212 ? -28.655 3.204 54.647 1.00 90.75 212 THR A CA 1
ATOM 1606 C C . THR A 1 212 ? -29.286 2.035 55.410 1.00 90.75 212 THR A C 1
ATOM 1608 O O . THR A 1 212 ? -29.399 2.099 56.634 1.00 90.75 212 THR A O 1
ATOM 1611 N N . ILE A 1 213 ? -29.651 0.946 54.722 1.00 86.25 213 ILE A N 1
ATOM 1612 C CA . ILE A 1 213 ? -30.248 -0.248 55.348 1.00 86.25 213 ILE A CA 1
ATOM 1613 C C . ILE A 1 213 ? -29.239 -0.931 56.271 1.00 86.25 213 ILE A C 1
ATOM 1615 O O . ILE A 1 213 ? -29.586 -1.279 57.397 1.00 86.25 213 ILE A O 1
ATOM 1619 N N . ARG A 1 214 ? -27.972 -1.050 55.859 1.00 86.69 214 ARG A N 1
ATOM 1620 C CA . ARG A 1 214 ? -26.907 -1.593 56.714 1.00 86.69 214 ARG A CA 1
ATOM 1621 C C . ARG A 1 214 ? -26.726 -0.762 57.988 1.00 86.69 214 ARG A C 1
ATOM 1623 O O . ARG A 1 214 ? -26.583 -1.329 59.069 1.00 86.69 214 ARG A O 1
ATOM 1630 N N . GLY A 1 215 ? -26.765 0.568 57.875 1.00 87.88 215 GLY A N 1
ATOM 1631 C CA . GLY A 1 215 ? -26.712 1.476 59.023 1.00 87.88 215 GLY A CA 1
ATOM 1632 C C . GLY A 1 215 ? -27.905 1.312 59.970 1.00 87.88 215 GLY A C 1
ATOM 1633 O O . GLY A 1 215 ? -27.724 1.281 61.187 1.00 87.88 215 GLY A O 1
ATOM 1634 N N . LEU A 1 216 ? -29.114 1.147 59.422 1.00 85.88 216 LEU A N 1
ATOM 1635 C CA . LEU A 1 216 ? -30.327 0.877 60.200 1.00 85.88 216 LEU A CA 1
ATOM 1636 C C . LEU A 1 216 ? -30.268 -0.482 60.909 1.00 85.88 216 LEU A C 1
ATOM 1638 O O . LEU A 1 216 ? -30.604 -0.557 62.090 1.00 85.88 216 LEU A O 1
ATOM 1642 N N . LEU A 1 217 ? -29.808 -1.534 60.223 1.00 85.00 217 LEU A N 1
ATOM 1643 C CA . LEU A 1 217 ? -29.659 -2.873 60.797 1.00 85.00 217 LEU A CA 1
ATOM 1644 C C . LEU A 1 217 ? -28.660 -2.858 61.965 1.00 85.00 217 LEU A C 1
ATOM 1646 O O . LEU A 1 217 ? -28.954 -3.385 63.032 1.00 85.00 217 LEU A O 1
ATOM 1650 N N . ALA A 1 218 ? -27.524 -2.172 61.799 1.00 87.25 218 ALA A N 1
ATOM 1651 C CA . ALA A 1 218 ? -26.518 -2.019 62.850 1.00 87.25 218 ALA A CA 1
ATOM 1652 C C . ALA A 1 218 ? -27.046 -1.242 64.070 1.00 87.25 218 ALA A C 1
ATOM 1654 O O . ALA A 1 218 ? -26.732 -1.588 65.209 1.00 87.25 218 ALA A O 1
ATOM 1655 N N . ALA A 1 219 ? -27.867 -0.209 63.853 1.00 85.25 219 ALA A N 1
ATOM 1656 C CA . ALA A 1 219 ? -28.522 0.519 64.940 1.00 85.25 219 ALA A CA 1
ATOM 1657 C C . ALA A 1 219 ? -29.548 -0.359 65.682 1.00 85.25 219 ALA A C 1
ATOM 1659 O O . ALA A 1 219 ? -29.596 -0.341 66.910 1.00 85.25 219 ALA A O 1
ATOM 1660 N N . LEU A 1 220 ? -30.324 -1.167 64.951 1.00 83.12 220 LEU A N 1
ATOM 1661 C CA . LEU A 1 220 ? -31.279 -2.129 65.515 1.00 83.12 220 LEU A CA 1
ATOM 1662 C C . LEU A 1 220 ? -30.590 -3.249 66.309 1.00 83.12 220 LEU A C 1
ATOM 1664 O O . LEU A 1 220 ? -31.086 -3.632 67.366 1.00 83.12 220 LEU A O 1
ATOM 1668 N N . GLU A 1 221 ? -29.448 -3.754 65.836 1.00 82.44 221 GLU A N 1
ATOM 1669 C CA . GLU A 1 221 ? -28.631 -4.731 66.567 1.00 82.44 221 GLU A CA 1
ATOM 1670 C C . GLU A 1 221 ? -28.022 -4.131 67.843 1.00 82.44 221 GLU A C 1
ATOM 1672 O O . GLU A 1 221 ? -27.961 -4.810 68.868 1.00 82.44 221 GLU A O 1
ATOM 1677 N N . ALA A 1 222 ? -27.613 -2.859 67.810 1.00 83.25 222 ALA A N 1
ATOM 1678 C CA . ALA A 1 222 ? -27.089 -2.157 68.981 1.00 83.25 222 ALA A CA 1
ATOM 1679 C C . ALA A 1 222 ? -28.163 -1.887 70.056 1.00 83.25 222 ALA A C 1
ATOM 1681 O O . ALA A 1 222 ? -27.857 -1.956 71.247 1.00 83.25 222 ALA A O 1
ATOM 1682 N N . ASP A 1 223 ? -29.410 -1.622 69.647 1.00 77.12 223 ASP A N 1
ATOM 1683 C CA . ASP A 1 223 ? -30.562 -1.403 70.539 1.00 77.12 223 ASP A CA 1
ATOM 1684 C C . ASP A 1 223 ? -31.257 -2.710 70.988 1.00 77.12 223 ASP A C 1
ATOM 1686 O O . ASP A 1 223 ? -32.175 -2.685 71.819 1.00 77.12 223 ASP A O 1
ATOM 1690 N N . ALA A 1 224 ? -30.840 -3.872 70.473 1.00 69.56 224 ALA A N 1
ATOM 1691 C CA . ALA A 1 224 ? -31.432 -5.155 70.836 1.00 69.56 224 ALA A CA 1
ATOM 1692 C C . ALA A 1 224 ? -31.105 -5.539 72.301 1.00 69.56 224 ALA A C 1
ATOM 1694 O O . ALA A 1 224 ? -29.941 -5.522 72.711 1.00 69.56 224 ALA A O 1
ATOM 1695 N N . PRO A 1 225 ? -32.098 -5.942 73.125 1.00 59.22 225 PRO A N 1
ATOM 1696 C CA . PRO A 1 225 ? -31.834 -6.385 74.490 1.00 59.22 225 PRO A CA 1
ATOM 1697 C C . PRO A 1 225 ? -30.978 -7.657 74.484 1.00 59.22 225 PRO A C 1
ATOM 1699 O O . PRO A 1 225 ? -31.290 -8.618 73.779 1.00 59.22 225 PRO A O 1
ATOM 1702 N N . GLY A 1 226 ? -29.915 -7.669 75.299 1.00 51.12 226 GLY A N 1
ATOM 1703 C CA . GLY A 1 226 ? -28.984 -8.794 75.408 1.00 51.12 226 GLY A CA 1
ATOM 1704 C C . GLY A 1 226 ? -29.713 -10.131 75.570 1.00 51.12 226 GLY A C 1
ATOM 1705 O O . GLY A 1 226 ? -30.598 -10.265 76.419 1.00 51.12 226 GLY A O 1
ATOM 1706 N N . ALA A 1 227 ? -29.352 -11.104 74.728 1.00 49.09 227 ALA A N 1
ATOM 1707 C CA . ALA A 1 227 ? -29.993 -12.414 74.666 1.00 49.09 227 ALA A CA 1
ATOM 1708 C C . ALA A 1 227 ? -30.163 -13.034 76.071 1.00 49.09 227 ALA A C 1
ATOM 1710 O O . ALA A 1 227 ? -29.231 -12.968 76.882 1.00 49.09 227 ALA A O 1
ATOM 1711 N N . PRO A 1 228 ? -31.321 -13.649 76.393 1.00 49.28 228 PRO A N 1
ATOM 1712 C CA . PRO A 1 228 ? -31.543 -14.245 77.703 1.00 49.28 228 PRO A CA 1
ATOM 1713 C C . PRO A 1 228 ? -30.492 -15.326 77.958 1.00 49.28 228 PRO A C 1
ATOM 1715 O O . PRO A 1 228 ? -30.446 -16.348 77.274 1.00 49.28 228 PRO A O 1
ATOM 1718 N N . GLY A 1 229 ? -29.635 -15.074 78.951 1.00 51.16 229 GLY A N 1
ATOM 1719 C CA . GLY A 1 229 ? -28.566 -15.977 79.349 1.00 51.16 229 GLY A CA 1
ATOM 1720 C C . GLY A 1 229 ? -29.103 -17.384 79.592 1.00 51.16 229 GLY A C 1
ATOM 1721 O O . GLY A 1 229 ? -29.980 -17.600 80.433 1.00 51.16 229 GLY A O 1
ATOM 1722 N N . MET A 1 230 ? -28.561 -18.342 78.843 1.00 44.88 230 MET A N 1
ATOM 1723 C CA . MET A 1 230 ? -28.776 -19.769 79.044 1.00 44.88 230 MET A CA 1
ATOM 1724 C C . MET A 1 230 ? -28.432 -20.096 80.507 1.00 44.88 230 MET A C 1
ATOM 1726 O O . MET A 1 230 ? -27.273 -20.006 80.915 1.00 44.88 230 MET A O 1
ATOM 1730 N N . LYS A 1 231 ? -29.445 -20.399 81.331 1.00 46.94 231 LYS A N 1
ATOM 1731 C CA . LYS A 1 231 ? -29.258 -20.710 82.758 1.00 46.94 231 LYS A CA 1
ATOM 1732 C C . LYS A 1 231 ? -28.266 -21.874 82.923 1.00 46.94 231 LYS A C 1
ATOM 1734 O O . LYS A 1 231 ? -28.411 -22.881 82.224 1.00 46.94 231 LYS A O 1
ATOM 1739 N N . PRO A 1 232 ? -27.315 -21.803 83.873 1.00 50.50 232 PRO A N 1
ATOM 1740 C CA . PRO A 1 232 ? -26.417 -22.915 84.146 1.00 50.50 232 PRO A CA 1
ATOM 1741 C C . PRO A 1 232 ? -27.224 -24.100 84.694 1.00 50.50 232 PRO A C 1
ATOM 1743 O O . PRO A 1 232 ? -28.064 -23.941 85.583 1.00 50.50 232 PRO A O 1
ATOM 1746 N N . ARG A 1 233 ? -26.978 -25.304 84.162 1.00 48.62 233 ARG A N 1
ATOM 1747 C CA . ARG A 1 233 ? -27.497 -26.551 84.740 1.00 48.62 233 ARG A CA 1
ATOM 1748 C C . ARG A 1 233 ? -26.866 -26.738 86.120 1.00 48.62 233 ARG A C 1
ATOM 1750 O O . ARG A 1 233 ? -25.683 -27.044 86.223 1.00 48.62 233 ARG A O 1
ATOM 1757 N N . LEU A 1 234 ? -27.667 -26.561 87.169 1.00 55.41 234 LEU A N 1
ATOM 1758 C CA . LEU A 1 234 ? -27.315 -26.942 88.534 1.00 55.41 234 LEU A CA 1
ATOM 1759 C C . LEU A 1 234 ? -27.130 -28.464 88.584 1.00 55.41 234 LEU A C 1
ATOM 1761 O O . LEU A 1 234 ? -28.084 -29.224 88.419 1.00 55.41 234 LEU A O 1
ATOM 1765 N N . GLN A 1 235 ? -25.887 -28.899 88.784 1.00 49.16 235 GLN A N 1
ATOM 1766 C CA . GLN A 1 235 ? -25.570 -30.274 89.151 1.00 49.16 235 GLN A CA 1
ATOM 1767 C C . GLN A 1 235 ? -26.067 -30.497 90.581 1.00 49.16 235 GLN A C 1
ATOM 1769 O O . GLN A 1 235 ? -25.518 -29.945 91.533 1.00 49.16 235 GLN A O 1
ATOM 1774 N N . TYR A 1 236 ? -27.130 -31.283 90.739 1.00 47.56 236 TYR A N 1
ATOM 1775 C CA . TYR A 1 236 ? -27.535 -31.760 92.054 1.00 47.56 236 TYR A CA 1
ATOM 1776 C C . TYR A 1 236 ? -26.521 -32.798 92.535 1.00 47.56 236 TYR A C 1
ATOM 1778 O O . TYR A 1 236 ? -26.376 -33.866 91.944 1.00 47.56 236 TYR A O 1
ATOM 1786 N N . ALA A 1 237 ? -25.829 -32.466 93.623 1.00 56.38 237 ALA A N 1
ATOM 1787 C CA . ALA A 1 237 ? -25.072 -33.414 94.417 1.00 56.38 237 ALA A CA 1
ATOM 1788 C C . ALA A 1 237 ? -26.044 -34.420 95.051 1.00 56.38 237 ALA A C 1
ATOM 1790 O O . ALA A 1 237 ? -26.806 -34.077 95.956 1.00 56.38 237 ALA A O 1
ATOM 1791 N N . SER A 1 238 ? -26.027 -35.668 94.586 1.00 53.03 238 SER A N 1
ATOM 1792 C CA . SER A 1 238 ? -26.646 -36.775 95.307 1.00 53.03 238 SER A CA 1
ATOM 1793 C C . SER A 1 238 ? -25.689 -37.247 96.403 1.00 53.03 238 SER A C 1
ATOM 1795 O O . SER A 1 238 ? -24.714 -37.945 96.125 1.00 53.03 238 SER A O 1
ATOM 1797 N N . LEU A 1 239 ? -25.981 -36.873 97.652 1.00 52.12 239 LEU A N 1
ATOM 1798 C CA . LEU A 1 239 ? -25.526 -37.631 98.815 1.00 52.12 239 LEU A CA 1
ATOM 1799 C C . LEU A 1 239 ? -26.154 -39.030 98.765 1.00 52.12 239 LEU A C 1
ATOM 1801 O O . LEU A 1 239 ? -27.368 -39.159 98.613 1.00 52.12 239 LEU A O 1
ATOM 1805 N N . SER A 1 240 ? -25.339 -40.064 98.967 1.00 43.94 240 SER A N 1
ATOM 1806 C CA . SER A 1 240 ? -25.806 -41.393 99.367 1.00 43.94 240 SER A CA 1
ATOM 1807 C C . SER A 1 240 ? -25.077 -41.811 100.650 1.00 43.94 240 SER A C 1
ATOM 1809 O O . SER A 1 240 ? -23.861 -41.610 100.730 1.00 43.94 240 SER A O 1
ATOM 1811 N N . PRO A 1 241 ? -25.780 -42.330 101.675 1.00 54.34 241 PRO A N 1
ATOM 1812 C CA . PRO A 1 241 ? -25.187 -42.649 102.965 1.00 54.34 241 PRO A CA 1
ATOM 1813 C C . PRO A 1 241 ? -24.650 -44.090 103.035 1.00 54.34 241 PRO A C 1
ATOM 1815 O O . PRO A 1 241 ? -25.319 -45.049 102.673 1.00 54.34 241 PRO A O 1
ATOM 1818 N N . ASN A 1 242 ? -23.421 -44.182 103.540 1.00 53.16 242 ASN A N 1
ATOM 1819 C CA . ASN A 1 242 ? -22.819 -45.175 104.442 1.00 53.16 242 ASN A CA 1
ATOM 1820 C C . ASN A 1 242 ? -23.428 -46.593 104.615 1.00 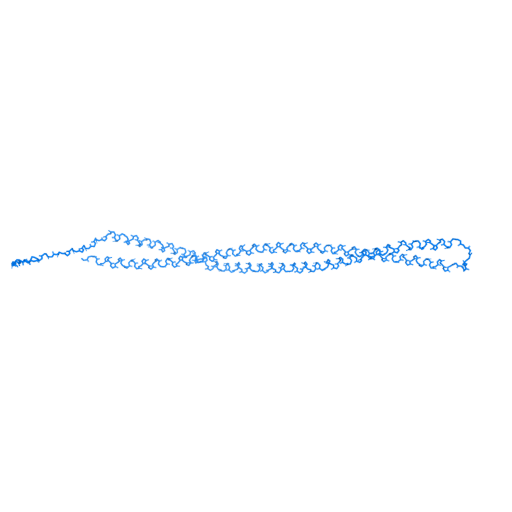53.16 242 ASN A C 1
ATOM 1822 O O . ASN A 1 242 ? -24.508 -46.739 105.180 1.00 53.16 242 ASN A O 1
ATOM 1826 N N . ALA A 1 243 ? -22.612 -47.618 104.325 1.00 42.88 243 ALA A N 1
ATOM 1827 C CA . ALA A 1 243 ? -22.348 -48.845 105.113 1.00 42.88 243 ALA A CA 1
ATOM 1828 C C . ALA A 1 243 ? -21.299 -49.660 104.312 1.00 42.88 243 ALA A C 1
ATOM 1830 O O . ALA A 1 243 ? -21.470 -49.826 103.114 1.00 42.88 243 ALA A O 1
ATOM 1831 N N . GLY A 1 244 ? -20.144 -50.124 104.795 1.00 45.09 244 GLY A N 1
ATOM 1832 C CA . GLY A 1 244 ? -19.815 -50.753 106.071 1.00 45.09 244 GLY A CA 1
ATOM 1833 C C . GLY A 1 244 ? -19.398 -52.209 105.785 1.00 45.09 244 GLY A C 1
ATOM 1834 O O . GLY A 1 244 ? -20.243 -52.991 105.371 1.00 45.09 244 GLY A O 1
ATOM 1835 N N . GLY A 1 245 ? -18.122 -52.574 105.995 1.00 44.34 245 GLY A N 1
ATOM 1836 C CA . GLY A 1 245 ? -17.632 -53.967 105.888 1.00 44.34 245 GLY A CA 1
ATOM 1837 C C . GLY A 1 245 ? -16.290 -54.109 105.144 1.00 44.34 245 GLY A C 1
ATOM 1838 O O . GLY A 1 245 ? -16.296 -54.144 103.927 1.00 44.34 245 GLY A O 1
ATOM 1839 N N . VAL A 1 246 ? -15.116 -53.979 105.781 1.00 48.88 246 VAL A N 1
ATOM 1840 C CA . VAL A 1 246 ? -14.381 -55.009 106.565 1.00 48.88 246 VAL A CA 1
ATOM 1841 C C . VAL A 1 246 ? -13.479 -55.910 105.696 1.00 48.88 246 VAL A C 1
ATOM 1843 O O . VAL A 1 246 ? -14.001 -56.798 105.042 1.00 48.88 246 VAL A O 1
ATOM 1846 N N . ARG A 1 247 ? -12.145 -55.725 105.868 1.00 47.91 247 ARG A N 1
ATOM 1847 C CA . ARG A 1 247 ? -11.031 -56.725 105.857 1.00 47.91 247 ARG A CA 1
ATOM 1848 C C . ARG A 1 247 ? -10.801 -57.495 104.533 1.00 47.91 247 ARG A C 1
ATOM 1850 O O . ARG A 1 247 ? -11.732 -57.723 103.795 1.00 47.91 247 ARG A O 1
ATOM 1857 N N . SER A 1 248 ? -9.637 -58.013 104.151 1.00 44.84 248 SER A N 1
ATOM 1858 C CA . SER A 1 248 ? -8.268 -58.153 104.661 1.00 44.84 248 SER A CA 1
ATOM 1859 C C . SER A 1 248 ? -7.532 -58.979 103.586 1.00 44.84 248 SER A C 1
ATOM 1861 O O . SER A 1 248 ? -8.155 -59.828 102.953 1.00 44.84 248 SER A O 1
ATOM 1863 N N . ASP A 1 249 ? -6.230 -58.729 103.461 1.00 43.12 249 ASP A N 1
ATOM 1864 C CA . ASP A 1 249 ? -5.160 -59.642 103.028 1.00 43.12 249 ASP A CA 1
ATOM 1865 C C . ASP A 1 249 ? -4.891 -59.972 101.547 1.00 43.12 249 ASP A C 1
ATOM 1867 O O . ASP A 1 249 ? -5.784 -60.247 100.749 1.00 43.12 249 ASP A O 1
ATOM 1871 N N . ALA A 1 250 ? -3.566 -60.065 101.335 1.00 44.69 250 ALA A N 1
ATOM 1872 C CA . ALA A 1 250 ? -2.747 -60.592 100.237 1.00 44.69 250 ALA A CA 1
ATOM 1873 C C . ALA A 1 250 ? -2.401 -59.639 99.082 1.00 44.69 250 ALA A C 1
ATOM 1875 O O . ALA A 1 250 ? -3.239 -59.416 98.183 1.00 44.69 250 ALA A O 1
#